Protein 3GRA (pdb70)

Structure (mmCIF, N/CA/C/O backbone):
data_3GRA
#
_entry.id   3GRA
#
_cell.length_a   49.852
_cell.length_b   71.876
_cell.length_c   104.518
_cell.angle_alpha   90.00
_cell.angle_beta   90.00
_cell.angle_gamma   90.00
#
_symmetry.space_group_name_H-M   'P 21 21 2'
#
loop_
_entity.id
_entity.type
_entity.pdbx_description
1 polymer 'Transcriptional regulator, AraC family'
2 non-polymer 1,2-ETHANEDIOL
3 non-polymer 'MAGNESIUM ION'
4 non-polymer 'SULFATE ION'
5 water water
#
loop_
_atom_site.group_PDB
_atom_site.id
_atom_site.type_symbol
_atom_site.label_atom_id
_atom_site.label_alt_id
_atom_site.label_comp_id
_atom_site.label_asym_id
_atom_site.label_entity_id
_atom_site.label_seq_id
_atom_site.pdbx_PDB_ins_code
_atom_site.Cartn_x
_atom_site.Cartn_y
_atom_site.Cartn_z
_atom_site.occupancy
_atom_site.B_iso_or_equiv
_atom_site.auth_seq_id
_atom_site.auth_comp_id
_atom_site.auth_asym_id
_atom_site.auth_atom_id
_atom_site.pdbx_PDB_model_num
ATOM 1 N N . PRO A 1 5 ? 32.265 24.365 9.814 1.00 42.40 29 PRO A N 1
ATOM 2 C CA . PRO A 1 5 ? 31.036 24.113 10.603 1.00 41.43 29 PRO A CA 1
ATOM 3 C C . PRO A 1 5 ? 30.047 23.232 9.844 1.00 38.31 29 PRO A C 1
ATOM 4 O O . PRO A 1 5 ? 29.511 23.634 8.819 1.00 39.38 29 PRO A O 1
ATOM 8 N N . TYR A 1 6 ? 29.819 22.021 10.335 1.00 36.51 30 TYR A N 1
ATOM 9 C CA . TYR A 1 6 ? 28.879 21.117 9.672 1.00 35.70 30 TYR A CA 1
ATOM 10 C C . TYR A 1 6 ? 27.463 21.626 10.001 1.00 33.89 30 TYR A C 1
ATOM 11 O O . TYR A 1 6 ? 27.099 21.749 11.170 1.00 34.55 30 TYR A O 1
ATOM 20 N N . ARG A 1 7 ? 26.688 21.948 8.972 1.00 34.30 31 ARG A N 1
ATOM 21 C CA . ARG A 1 7 ? 25.328 22.466 9.155 1.00 35.45 31 ARG A CA 1
ATOM 22 C C . ARG A 1 7 ? 24.243 21.409 9.040 1.00 31.88 31 ARG A C 1
ATOM 23 O O . ARG A 1 7 ? 24.085 20.789 7.995 1.00 29.33 31 ARG A O 1
ATOM 31 N N . VAL A 1 8 ? 23.486 21.215 10.113 1.00 31.33 32 VAL A N 1
ATOM 32 C CA . VAL A 1 8 ? 22.402 20.241 10.095 1.00 31.10 32 VAL A CA 1
ATOM 33 C C . VAL A 1 8 ? 21.083 20.800 10.632 1.00 30.43 32 VAL A C 1
ATOM 34 O O . VAL A 1 8 ? 21.014 21.307 11.745 1.00 30.18 32 VAL A O 1
ATOM 38 N N . ASP A 1 9 ? 20.036 20.701 9.820 1.00 29.50 33 ASP A N 1
ATOM 39 C CA . ASP A 1 9 ? 18.705 21.171 10.202 1.00 28.37 33 ASP A CA 1
ATOM 40 C C . ASP A 1 9 ? 17.750 19.992 10.413 1.00 27.03 33 ASP A C 1
ATOM 41 O O . ASP A 1 9 ? 17.850 18.963 9.747 1.00 24.14 33 ASP A O 1
ATOM 46 N N . PHE A 1 10 ? 16.807 20.173 11.331 1.00 24.83 34 PHE A N 1
ATOM 47 C CA . PHE A 1 10 ? 15.851 19.138 11.670 1.00 23.76 34 PHE A CA 1
ATOM 48 C C . PHE A 1 10 ? 14.421 19.556 11.379 1.00 24.90 34 PHE A C 1
ATOM 49 O O . PHE A 1 10 ? 13.919 20.512 11.968 1.00 27.15 34 PHE A O 1
ATOM 57 N N . ILE A 1 11 ? 13.754 18.843 10.479 1.00 23.58 35 ILE A N 1
ATOM 58 C CA . ILE A 1 11 ? 12.363 19.156 10.185 1.00 23.82 35 ILE A CA 1
ATOM 59 C C . ILE A 1 11 ? 11.510 18.444 11.230 1.00 24.01 35 ILE A C 1
ATOM 60 O O . ILE A 1 11 ? 11.455 17.212 11.266 1.00 21.32 35 ILE A O 1
ATOM 65 N N . LEU A 1 12 ? 10.860 19.218 12.094 1.00 23.99 36 LEU A N 1
ATOM 66 C CA . LEU A 1 12 ? 10.029 18.634 13.146 1.00 23.34 36 LEU A CA 1
ATOM 67 C C . LEU A 1 12 ? 8.598 18.503 12.662 1.00 24.70 36 LEU A C 1
ATOM 68 O O . LEU A 1 12 ? 7.943 19.506 12.386 1.00 28.46 36 LEU A O 1
ATOM 73 N N . LEU A 1 13 ? 8.136 17.266 12.530 1.00 24.43 37 LEU A N 1
ATOM 74 C CA . LEU A 1 13 ? 6.780 16.983 12.092 1.00 27.13 37 LEU A CA 1
ATOM 75 C C . LEU A 1 13 ? 5.884 16.904 13.326 1.00 29.96 37 LEU A C 1
ATOM 76 O O . LEU A 1 13 ? 6.369 16.712 14.450 1.00 29.66 37 LEU A O 1
ATOM 81 N N . GLU A 1 14 ? 4.579 17.052 13.125 1.00 31.64 38 GLU A N 1
ATOM 82 C CA . GLU A 1 14 ? 3.666 17.009 14.253 1.00 32.73 38 GLU A CA 1
ATOM 83 C C . GLU A 1 14 ? 3.809 15.677 14.989 1.00 30.43 38 GLU A C 1
ATOM 84 O O . GLU A 1 14 ? 3.899 14.621 14.363 1.00 28.32 38 GLU A O 1
ATOM 90 N N . HIS A 1 15 ? 3.854 15.749 16.318 1.00 28.48 39 HIS A N 1
ATOM 91 C CA . HIS A 1 15 ? 3.975 14.574 17.188 1.00 28.72 39 HIS A CA 1
ATOM 92 C C . HIS A 1 15 ? 5.332 13.877 17.074 1.00 26.52 39 HIS A C 1
ATOM 93 O O . HIS A 1 15 ? 5.443 12.671 17.289 1.00 27.33 39 HIS A O 1
ATOM 100 N N . PHE A 1 16 ? 6.360 14.651 16.744 1.00 25.62 40 PHE A N 1
ATOM 101 C CA . PHE A 1 16 ? 7.713 14.124 16.600 1.00 23.87 40 PHE A CA 1
ATOM 102 C C . PHE A 1 16 ? 8.233 13.602 17.941 1.00 23.21 40 PHE A C 1
ATOM 103 O O . PHE A 1 16 ? 7.939 14.167 19.001 1.00 21.75 40 PHE A O 1
ATOM 111 N N . SER A 1 17 ? 8.989 12.513 17.891 1.00 21.50 41 SER A N 1
ATOM 112 C CA . SER A 1 17 ? 9.576 11.950 19.100 1.00 21.18 41 SER A CA 1
ATOM 113 C C . SER A 1 17 ? 10.484 13.021 19.725 1.00 21.44 41 SER A C 1
ATOM 114 O O . SER A 1 17 ? 11.513 13.387 19.156 1.00 21.29 41 SER A O 1
ATOM 125 N N . ALA A 1 19 ? 12.263 12.856 22.509 1.00 22.45 43 ALA A N 1
ATOM 126 C CA . ALA A 1 19 ? 13.454 12.210 23.040 1.00 24.31 43 ALA A CA 1
ATOM 127 C C . ALA A 1 19 ? 14.462 11.923 21.922 1.00 26.34 43 ALA A C 1
ATOM 128 O O . ALA A 1 19 ? 15.674 11.974 22.142 1.00 28.67 43 ALA A O 1
ATOM 130 N N . SER A 1 20 ? 13.956 11.607 20.732 1.00 22.59 44 SER A N 1
ATOM 131 C CA . SER A 1 20 ? 14.839 11.340 19.612 1.00 23.27 44 SER A CA 1
ATOM 132 C C . SER A 1 20 ? 15.525 12.647 19.240 1.00 23.44 44 SER A C 1
ATOM 133 O O . SER A 1 20 ? 16.747 12.718 19.083 1.00 23.13 44 SER A O 1
ATOM 136 N N . PHE A 1 21 ? 14.722 13.692 19.121 1.00 23.24 45 PHE A N 1
ATOM 137 C CA . PHE A 1 21 ? 15.248 14.992 18.746 1.00 23.16 45 PHE A CA 1
ATOM 138 C C . PHE A 1 21 ? 16.211 15.611 19.765 1.00 24.12 45 PHE A C 1
ATOM 139 O O . PHE A 1 21 ? 17.280 16.089 19.395 1.00 25.24 45 PHE A O 1
ATOM 147 N N . THR A 1 22 ? 15.833 15.605 21.039 1.00 25.47 46 THR A N 1
ATOM 148 C CA . THR A 1 22 ? 16.672 16.199 22.072 1.00 28.85 46 THR A CA 1
ATOM 149 C C . THR A 1 22 ? 17.984 15.447 22.309 1.00 32.06 46 THR A C 1
ATOM 150 O O . THR A 1 22 ? 19.008 16.069 22.592 1.00 33.41 46 THR A O 1
ATOM 154 N N . VAL A 1 23 ? 17.974 14.124 22.200 1.00 31.50 47 VAL A N 1
ATOM 155 C CA . VAL A 1 23 ? 19.221 13.410 22.400 1.00 33.84 47 VAL A CA 1
ATOM 156 C C . VAL A 1 23 ? 20.171 13.664 21.216 1.00 33.81 47 VAL A C 1
ATOM 157 O O . VAL A 1 23 ? 21.371 13.852 21.403 1.00 33.61 47 VAL A O 1
ATOM 161 N N . ALA A 1 24 ? 19.639 13.682 19.996 1.00 32.59 48 ALA A N 1
ATOM 162 C CA . ALA A 1 24 ? 20.493 13.945 18.849 1.00 32.03 48 ALA A CA 1
ATOM 163 C C . ALA A 1 24 ? 21.137 15.328 19.004 1.00 32.69 48 ALA A C 1
ATOM 164 O O . ALA A 1 24 ? 22.334 15.482 18.777 1.00 29.64 48 ALA A O 1
ATOM 174 N N . ASP A 1 26 ? 21.640 16.996 21.755 1.00 34.62 50 ASP A N 1
ATOM 175 C CA . ASP A 1 26 ? 22.571 16.978 22.862 1.00 37.73 50 ASP A CA 1
ATOM 176 C C . ASP A 1 26 ? 23.962 16.639 22.299 1.00 38.90 50 ASP A C 1
ATOM 177 O O . ASP A 1 26 ? 24.937 17.352 22.551 1.00 40.31 50 ASP A O 1
ATOM 182 N N . VAL A 1 27 ? 24.031 15.565 21.516 1.00 35.17 51 VAL A N 1
ATOM 183 C CA . VAL A 1 27 ? 25.277 15.133 20.903 1.00 33.62 51 VAL A CA 1
ATOM 184 C C . VAL A 1 27 ? 25.966 16.249 20.120 1.00 35.04 51 VAL A C 1
ATOM 185 O O . VAL A 1 27 ? 27.166 16.457 20.259 1.00 34.03 51 VAL A O 1
ATOM 189 N N . LEU A 1 28 ? 25.204 16.961 19.292 1.00 35.56 52 LEU A N 1
ATOM 190 C CA . LEU A 1 28 ? 25.766 18.037 18.488 1.00 36.98 52 LEU A CA 1
ATOM 191 C C . LEU A 1 28 ? 26.145 19.265 19.325 1.00 38.45 52 LEU A C 1
ATOM 192 O O . LEU A 1 28 ? 27.098 19.970 19.004 1.00 39.71 52 LEU A O 1
ATOM 197 N N . VAL A 1 29 ? 25.403 19.532 20.394 1.00 39.29 53 VAL A N 1
ATOM 198 C CA . VAL A 1 29 ? 25.735 20.671 21.235 1.00 40.51 53 VAL A CA 1
ATOM 199 C C . VAL A 1 29 ? 26.966 20.302 22.074 1.00 41.14 53 VAL A C 1
ATOM 200 O O . VAL A 1 29 ? 27.950 21.045 22.111 1.00 39.76 53 VAL A O 1
ATOM 204 N N . THR A 1 30 ? 26.911 19.140 22.721 1.00 41.31 54 THR A N 1
ATOM 205 C CA . THR A 1 30 ? 28.018 18.673 23.544 1.00 42.78 54 THR A CA 1
ATOM 206 C C . THR A 1 30 ? 29.305 18.628 22.718 1.00 44.24 54 THR A C 1
ATOM 207 O O . THR A 1 30 ? 30.388 18.918 23.225 1.00 44.35 54 THR A O 1
ATOM 211 N N . ALA A 1 31 ? 29.179 18.275 21.443 1.00 43.99 55 ALA A N 1
ATOM 212 C CA . ALA A 1 31 ? 30.338 18.216 20.570 1.00 45.64 55 ALA A CA 1
ATOM 213 C C . ALA A 1 31 ? 30.962 19.600 20.532 1.00 47.52 55 ALA A C 1
ATOM 214 O O . ALA A 1 31 ? 32.179 19.741 20.630 1.00 47.26 55 ALA A O 1
ATOM 216 N N . ASN A 1 32 ? 30.116 20.616 20.388 1.00 49.94 56 ASN A N 1
ATOM 217 C CA . ASN A 1 32 ? 30.567 22.005 20.345 1.00 52.07 56 ASN A CA 1
ATOM 218 C C . ASN A 1 32 ? 31.203 22.425 21.665 1.00 53.30 56 ASN A C 1
ATOM 219 O O . ASN A 1 32 ? 32.124 23.241 21.689 1.00 54.33 56 ASN A O 1
ATOM 224 N N . LEU A 1 33 ? 30.693 21.867 22.757 1.00 54.18 57 LEU A N 1
ATOM 225 C CA . LEU A 1 33 ? 31.188 22.177 24.091 1.00 55.03 57 LEU A CA 1
ATOM 226 C C . LEU A 1 33 ? 32.683 21.863 24.208 1.00 56.17 57 LEU A C 1
ATOM 227 O O . LEU A 1 33 ? 33.421 22.566 24.898 1.00 54.86 57 LEU A O 1
ATOM 232 N N . LEU A 1 34 ? 33.114 20.805 23.523 1.00 57.38 58 LEU A N 1
ATOM 233 C CA . LEU A 1 34 ? 34.506 20.361 23.544 1.00 57.66 58 LEU A CA 1
ATOM 234 C C . LEU A 1 34 ? 35.296 20.865 22.338 1.00 58.12 58 LEU A C 1
ATOM 235 O O . LEU A 1 34 ? 36.517 21.010 22.405 1.00 58.68 58 LEU A O 1
ATOM 240 N N . ARG A 1 35 ? 34.596 21.112 21.235 1.00 58.06 59 ARG A N 1
ATOM 241 C CA . ARG A 1 35 ? 35.217 21.616 20.013 1.00 58.40 59 ARG A CA 1
ATOM 242 C C . ARG A 1 35 ? 34.299 22.674 19.415 1.00 59.77 59 ARG A C 1
ATOM 243 O O . ARG A 1 35 ? 33.260 22.350 18.843 1.00 60.61 59 ARG A O 1
ATOM 251 N N . ALA A 1 36 ? 34.693 23.936 19.552 1.00 59.88 60 ALA A N 1
ATOM 252 C CA . ALA A 1 36 ? 33.911 25.067 19.062 1.00 59.46 60 ALA A CA 1
ATOM 253 C C . ALA A 1 36 ? 33.473 24.990 17.603 1.00 58.74 60 ALA A C 1
ATOM 254 O O . ALA A 1 36 ? 34.194 24.481 16.747 1.00 57.26 60 ALA A O 1
ATOM 256 N N . ASP A 1 37 ? 32.280 25.530 17.352 1.00 58.13 61 ASP A N 1
ATOM 257 C CA . ASP A 1 37 ? 31.645 25.575 16.038 1.00 57.71 61 ASP A CA 1
ATOM 258 C C . ASP A 1 37 ? 31.845 24.347 15.153 1.00 54.73 61 ASP A C 1
ATOM 259 O O . ASP A 1 37 ? 32.175 24.459 13.971 1.00 54.08 61 ASP A O 1
ATOM 264 N N . SER A 1 38 ? 31.639 23.170 15.729 1.00 51.13 62 SER A N 1
ATOM 265 C CA . SER A 1 38 ? 31.762 21.945 14.954 1.00 48.41 62 SER A CA 1
ATOM 266 C C . SER A 1 38 ? 30.456 21.776 14.179 1.00 44.06 62 SER A C 1
ATOM 267 O O . SER A 1 38 ? 30.450 21.298 13.051 1.00 42.24 62 SER A O 1
ATOM 270 N N . PHE A 1 39 ? 29.356 22.208 14.792 1.00 40.77 63 PHE A N 1
ATOM 271 C CA . PHE A 1 39 ? 28.026 22.094 14.184 1.00 38.34 63 PHE A CA 1
ATOM 272 C C . PHE A 1 39 ? 27.143 23.337 14.349 1.00 36.77 63 PHE A C 1
ATOM 273 O O . PHE A 1 39 ? 27.193 24.018 15.371 1.00 35.01 63 PHE A O 1
ATOM 281 N N . GLN A 1 40 ? 26.316 23.587 13.338 1.00 36.73 64 GLN A N 1
ATOM 282 C CA . GLN A 1 40 ? 25.331 24.669 13.346 1.00 37.02 64 GLN A CA 1
ATOM 283 C C . GLN A 1 40 ? 24.017 23.956 13.003 1.00 35.83 64 GLN A C 1
ATOM 284 O O . GLN A 1 40 ? 23.933 23.245 11.998 1.00 35.35 64 GLN A O 1
ATOM 290 N N . PHE A 1 41 ? 22.993 24.148 13.825 1.00 35.19 65 PHE A N 1
ATOM 291 C CA . PHE A 1 41 ? 21.714 23.478 13.603 1.00 34.71 65 PHE A CA 1
ATOM 292 C C . PHE A 1 41 ? 20.497 24.370 13.874 1.00 33.70 65 PHE A C 1
ATOM 293 O O . PHE A 1 41 ? 20.590 25.355 14.607 1.00 30.39 65 PHE A O 1
ATOM 301 N N . THR A 1 42 ? 19.361 24.009 13.276 1.00 32.09 66 THR A N 1
ATOM 302 C CA . THR A 1 42 ? 18.129 24.775 13.429 1.00 32.58 66 THR A CA 1
ATOM 303 C C . THR A 1 42 ? 16.862 23.921 13.348 1.00 30.38 66 THR A C 1
ATOM 304 O O . THR A 1 42 ? 16.709 23.094 12.451 1.00 25.34 66 THR A O 1
ATOM 308 N N . PRO A 1 43 ? 15.946 24.097 14.307 1.00 28.47 67 PRO A N 1
ATOM 309 C CA . PRO A 1 43 ? 14.717 23.310 14.246 1.00 27.08 67 PRO A CA 1
ATOM 310 C C . PRO A 1 43 ? 13.859 23.981 13.161 1.00 26.15 67 PRO A C 1
ATOM 311 O O . PRO A 1 43 ? 13.763 25.214 13.114 1.00 21.16 67 PRO A O 1
ATOM 315 N N . LEU A 1 44 ? 13.279 23.173 12.279 1.00 24.24 68 LEU A N 1
ATOM 316 C CA . LEU A 1 44 ? 12.463 23.686 11.189 1.00 25.66 68 LEU A CA 1
ATOM 317 C C . LEU A 1 44 ? 11.033 23.125 11.177 1.00 24.36 68 LEU A C 1
ATOM 318 O O . LEU A 1 44 ? 10.792 21.986 11.567 1.00 23.28 68 LEU A O 1
ATOM 323 N N . SER A 1 45 ? 10.092 23.947 10.723 1.00 27.93 69 SER A N 1
ATOM 324 C CA . SER A 1 45 ? 8.685 23.564 10.628 1.00 28.32 69 SER A CA 1
ATOM 325 C C . SER A 1 45 ? 8.200 23.800 9.214 1.00 30.06 69 SER A C 1
ATOM 326 O O . SER A 1 45 ? 8.533 24.811 8.600 1.00 29.73 69 SER A O 1
ATOM 329 N N . LEU A 1 46 ? 7.413 22.864 8.700 1.00 32.84 70 LEU A N 1
ATOM 330 C CA . LEU A 1 46 ? 6.872 22.986 7.358 1.00 35.80 70 LEU A CA 1
ATOM 331 C C . LEU A 1 46 ? 5.825 24.090 7.319 1.00 39.17 70 LEU A C 1
ATOM 332 O O . LEU A 1 46 ? 5.770 24.862 6.365 1.00 41.46 70 LEU A O 1
ATOM 337 N N . ASP A 1 47 ? 4.990 24.172 8.348 1.00 42.85 71 ASP A N 1
ATOM 338 C CA . ASP A 1 47 ? 3.996 25.236 8.405 1.00 47.27 71 ASP A CA 1
ATOM 339 C C . ASP A 1 47 ? 3.858 25.778 9.822 1.00 47.27 71 ASP A C 1
ATOM 340 O O . ASP A 1 47 ? 3.266 25.140 10.689 1.00 49.03 71 ASP A O 1
ATOM 345 N N . GLY A 1 48 ? 4.422 26.959 10.049 1.00 46.18 72 GLY A N 1
ATOM 346 C CA . GLY A 1 48 ? 4.346 27.574 11.361 1.00 43.89 72 GLY A CA 1
ATOM 347 C C . GLY A 1 48 ? 5.689 27.812 12.034 1.00 43.66 72 GLY A C 1
ATOM 348 O O . GLY A 1 48 ? 6.754 27.446 11.512 1.00 42.79 72 GLY A O 1
ATOM 349 N N . ASP A 1 49 ? 5.628 28.424 13.212 1.00 40.96 73 ASP A N 1
ATOM 350 C CA . ASP A 1 49 ? 6.817 28.732 13.986 1.00 40.25 73 ASP A CA 1
ATOM 351 C C . ASP A 1 49 ? 6.766 27.929 15.276 1.00 39.74 73 ASP A C 1
ATOM 352 O O . ASP A 1 49 ? 7.514 28.193 16.220 1.00 38.34 73 ASP A O 1
ATOM 357 N N . ARG A 1 50 ? 5.864 26.953 15.306 1.00 39.43 74 ARG A N 1
ATOM 358 C CA . ARG A 1 50 ? 5.687 26.093 16.472 1.00 38.99 74 ARG A CA 1
ATOM 359 C C . ARG A 1 50 ? 5.302 24.680 16.054 1.00 36.34 74 ARG A C 1
ATOM 360 O O . ARG A 1 50 ? 4.485 24.487 15.161 1.00 35.47 74 ARG A O 1
ATOM 368 N N . VAL A 1 51 ? 5.898 23.689 16.705 1.00 33.37 75 VAL A N 1
ATOM 369 C CA . VAL A 1 51 ? 5.601 22.302 16.397 1.00 29.21 75 VAL A CA 1
ATOM 370 C C . VAL A 1 51 ? 5.312 21.544 17.684 1.00 28.37 75 VAL A C 1
ATOM 371 O O . VAL A 1 51 ? 6.018 21.689 18.677 1.00 26.29 75 VAL A O 1
ATOM 375 N N . LEU A 1 52 ? 4.258 20.744 17.661 1.00 27.66 76 LEU A N 1
ATOM 376 C CA . LEU A 1 52 ? 3.873 19.963 18.818 1.00 28.16 76 LEU A CA 1
ATOM 377 C C . LEU A 1 52 ? 4.628 18.642 18.819 1.00 27.79 76 LEU A C 1
ATOM 378 O O . LEU A 1 52 ? 4.721 17.971 17.788 1.00 27.13 76 LEU A O 1
ATOM 383 N N . SER A 1 53 ? 5.158 18.272 19.978 1.00 27.35 77 SER A N 1
ATOM 384 C CA . SER A 1 53 ? 5.895 17.020 20.129 1.00 26.81 77 SER A CA 1
ATOM 385 C C . SER A 1 53 ? 4.984 15.969 20.773 1.00 27.87 77 SER A C 1
ATOM 386 O O . SER A 1 53 ? 3.865 16.278 21.202 1.00 28.19 77 SER A O 1
ATOM 389 N N . ASP A 1 54 ? 5.496 14.744 20.860 1.00 25.54 78 ASP A N 1
ATOM 390 C CA . ASP A 1 54 ? 4.762 13.623 21.409 1.00 25.51 78 ASP A CA 1
ATOM 391 C C . ASP A 1 54 ? 4.575 13.739 22.910 1.00 24.59 78 ASP A C 1
ATOM 392 O O . ASP A 1 54 ? 3.923 12.909 23.532 1.00 26.74 78 ASP A O 1
ATOM 397 N N . LEU A 1 55 ? 5.158 14.777 23.480 1.00 24.29 79 LEU A N 1
ATOM 398 C CA . LEU A 1 55 ? 5.064 15.026 24.905 1.00 26.26 79 LEU A CA 1
ATOM 399 C C . LEU A 1 55 ? 4.048 16.135 25.217 1.00 28.53 79 LEU A C 1
ATOM 400 O O . LEU A 1 55 ? 3.914 16.543 26.357 1.00 29.40 79 LEU A O 1
ATOM 405 N N . GLY A 1 56 ? 3.346 16.630 24.200 1.00 31.27 80 GLY A N 1
ATOM 406 C CA . GLY A 1 56 ? 2.378 17.689 24.424 1.00 33.36 80 GLY A CA 1
ATOM 407 C C . GLY A 1 56 ? 2.991 19.079 24.409 1.00 36.48 80 GLY A C 1
ATOM 408 O O . GLY A 1 56 ? 2.274 20.082 24.399 1.00 37.71 80 GLY A O 1
ATOM 409 N N . LEU A 1 57 ? 4.320 19.140 24.410 1.00 36.50 81 LEU A N 1
ATOM 410 C CA . LEU A 1 57 ? 5.032 20.407 24.388 1.00 36.42 81 LEU A CA 1
ATOM 411 C C . LEU A 1 57 ? 5.282 20.904 22.968 1.00 36.56 81 LEU A C 1
ATOM 412 O O . LEU A 1 57 ? 5.477 20.115 22.046 1.00 36.58 81 LEU A O 1
ATOM 417 N N . GLU A 1 58 ? 5.286 22.222 22.812 1.00 36.60 82 GLU A N 1
ATOM 418 C CA . GLU A 1 58 ? 5.548 22.840 21.531 1.00 36.70 82 GLU A CA 1
ATOM 419 C C . GLU A 1 58 ? 6.940 23.468 21.561 1.00 37.27 82 GLU A C 1
ATOM 420 O O . GLU A 1 58 ? 7.336 24.059 22.564 1.00 37.12 82 GLU A O 1
ATOM 426 N N . LEU A 1 59 ? 7.686 23.326 20.468 1.00 37.26 83 LEU A N 1
ATOM 427 C CA . LEU A 1 59 ? 9.019 23.922 20.357 1.00 35.72 83 LEU A CA 1
ATOM 428 C C . LEU A 1 59 ? 8.969 25.028 19.322 1.00 34.68 83 LEU A C 1
ATOM 429 O O . LEU A 1 59 ? 8.270 24.908 18.312 1.00 35.07 83 LEU A O 1
ATOM 434 N N . VAL A 1 60 ? 9.711 26.102 19.555 1.00 33.32 84 VAL A N 1
ATOM 435 C CA . VAL A 1 60 ? 9.741 27.169 18.578 1.00 30.55 84 VAL A CA 1
ATOM 436 C C . VAL A 1 60 ? 10.672 26.697 17.461 1.00 31.30 84 VAL A C 1
ATOM 437 O O . VAL A 1 60 ? 11.716 26.091 17.719 1.00 29.73 84 VAL A O 1
ATOM 441 N N . ALA A 1 61 ? 10.275 26.948 16.219 1.00 30.85 85 ALA A N 1
ATOM 442 C CA . ALA A 1 61 ? 11.066 26.539 15.075 1.00 30.20 85 ALA A CA 1
ATOM 443 C C . ALA A 1 61 ? 10.958 27.558 13.963 1.00 31.36 85 ALA A C 1
ATOM 444 O O . ALA A 1 61 ? 10.023 28.350 13.926 1.00 31.09 85 ALA A O 1
ATOM 446 N N . THR A 1 62 ? 11.935 27.545 13.067 1.00 32.41 86 THR A N 1
ATOM 447 C CA . THR A 1 62 ? 11.928 28.453 11.933 1.00 32.31 86 THR A CA 1
ATOM 448 C C . THR A 1 62 ? 11.071 27.817 10.842 1.00 33.45 86 THR A C 1
ATOM 449 O O . THR A 1 62 ? 11.100 26.598 10.649 1.00 32.19 86 THR A O 1
ATOM 453 N N . GLU A 1 63 ? 10.295 28.634 10.142 1.00 35.29 87 GLU A N 1
ATOM 454 C CA . GLU A 1 63 ? 9.480 28.120 9.064 1.00 38.95 87 GLU A CA 1
ATOM 455 C C . GLU A 1 63 ? 10.457 27.788 7.947 1.00 40.16 87 GLU A C 1
ATOM 456 O O . GLU A 1 63 ? 11.272 28.619 7.545 1.00 39.30 87 GLU A O 1
ATOM 462 N N . LEU A 1 64 ? 10.383 26.561 7.455 1.00 42.02 88 LEU A N 1
ATOM 463 C CA . LEU A 1 64 ? 11.287 26.117 6.409 1.00 42.84 88 LEU A CA 1
ATOM 464 C C . LEU A 1 64 ? 11.196 26.972 5.152 1.00 44.00 88 LEU A C 1
ATOM 465 O O . LEU A 1 64 ? 10.113 27.348 4.705 1.00 42.41 88 LEU A O 1
ATOM 470 N N . SER A 1 65 ? 12.359 27.295 4.607 1.00 45.06 89 SER A N 1
ATOM 471 C CA . SER A 1 65 ? 12.453 28.089 3.399 1.00 47.13 89 SER A CA 1
ATOM 472 C C . SER A 1 65 ? 13.186 27.218 2.409 1.00 48.36 89 SER A C 1
ATOM 473 O O . SER A 1 65 ? 14.320 26.800 2.665 1.00 48.08 89 SER A O 1
ATOM 476 N N . ALA A 1 66 ? 12.536 26.927 1.289 1.00 49.46 90 ALA A N 1
ATOM 477 C CA . ALA A 1 66 ? 13.138 26.083 0.267 1.00 51.48 90 ALA A CA 1
ATOM 478 C C . ALA A 1 66 ? 14.547 26.568 -0.056 1.00 52.08 90 ALA A C 1
ATOM 479 O O . ALA A 1 66 ? 15.460 25.762 -0.267 1.00 52.85 90 ALA A O 1
ATOM 481 N N . ALA A 1 67 ? 14.716 27.887 -0.076 1.00 51.67 91 ALA A N 1
ATOM 482 C CA . ALA A 1 67 ? 16.006 28.498 -0.381 1.00 52.75 91 ALA A CA 1
ATOM 483 C C . ALA A 1 67 ? 17.052 28.287 0.716 1.00 52.10 91 ALA A C 1
ATOM 484 O O . ALA A 1 67 ? 18.154 27.818 0.444 1.00 52.79 91 ALA A O 1
ATOM 486 N N . ALA A 1 68 ? 16.695 28.627 1.951 1.00 52.16 92 ALA A N 1
ATOM 487 C CA . ALA A 1 68 ? 17.594 28.494 3.097 1.00 51.22 92 ALA A CA 1
ATOM 488 C C . ALA A 1 68 ? 18.025 27.057 3.453 1.00 52.20 92 ALA A C 1
ATOM 489 O O . ALA A 1 68 ? 18.496 26.798 4.567 1.00 53.90 92 ALA A O 1
ATOM 491 N N . LEU A 1 69 ? 17.856 26.122 2.525 1.00 50.30 93 LEU A N 1
ATOM 492 C CA . LEU A 1 69 ? 18.271 24.747 2.767 1.00 49.52 93 LEU A CA 1
ATOM 493 C C . LEU A 1 69 ? 19.580 24.568 2.005 1.00 49.96 93 LEU A C 1
ATOM 494 O O . LEU A 1 69 ? 20.348 23.639 2.246 1.00 49.74 93 LEU A O 1
ATOM 499 N N . LYS A 1 70 ? 19.819 25.507 1.099 1.00 51.13 94 LYS A N 1
ATOM 500 C CA . LYS A 1 70 ? 20.990 25.536 0.234 1.00 51.28 94 LYS A CA 1
ATOM 501 C C . LYS A 1 70 ? 22.323 25.456 0.969 1.00 50.56 94 LYS A C 1
ATOM 502 O O . LYS A 1 70 ? 23.273 24.860 0.467 1.00 50.42 94 LYS A O 1
ATOM 508 N N . GLU A 1 71 ? 22.398 26.048 2.154 1.00 50.22 95 GLU A N 1
ATOM 509 C CA . GLU A 1 71 ? 23.636 26.034 2.920 1.00 49.64 95 GLU A CA 1
ATOM 510 C C . GLU A 1 71 ? 23.749 24.839 3.868 1.00 48.12 95 GLU A C 1
ATOM 511 O O . GLU A 1 71 ? 24.594 24.827 4.761 1.00 48.94 95 GLU A O 1
ATOM 517 N N . LEU A 1 72 ? 22.910 23.830 3.657 1.00 45.70 96 LEU A N 1
ATOM 518 C CA . LEU A 1 72 ? 22.893 22.648 4.511 1.00 43.47 96 LEU A CA 1
ATOM 519 C C . LEU A 1 72 ? 23.758 21.469 4.092 1.00 41.34 96 LEU A C 1
ATOM 520 O O . LEU A 1 72 ? 23.908 21.174 2.911 1.00 39.47 96 LEU A O 1
ATOM 525 N N . ASP A 1 73 ? 24.316 20.790 5.086 1.00 39.20 97 ASP A N 1
ATOM 526 C CA . ASP A 1 73 ? 25.100 19.586 4.848 1.00 36.80 97 ASP A CA 1
ATOM 527 C C . ASP A 1 73 ? 24.183 18.400 5.122 1.00 35.77 97 ASP A C 1
ATOM 528 O O . ASP A 1 73 ? 24.343 17.332 4.531 1.00 36.25 97 ASP A O 1
ATOM 533 N N . LEU A 1 74 ? 23.204 18.595 6.006 1.00 33.35 98 LEU A N 1
ATOM 534 C CA . LEU A 1 74 ? 22.290 17.512 6.363 1.00 30.27 98 LEU A CA 1
ATOM 535 C C . LEU A 1 74 ? 20.915 17.968 6.837 1.00 29.52 98 LEU A C 1
ATOM 536 O O . LEU A 1 74 ? 20.788 18.764 7.766 1.00 30.52 98 LEU A O 1
ATOM 541 N N . LEU A 1 75 ? 19.890 17.443 6.184 1.00 28.22 99 LEU A N 1
ATOM 542 C CA . LEU A 1 75 ? 18.508 17.747 6.512 1.00 25.63 99 LEU A CA 1
ATOM 543 C C . LEU A 1 75 ? 17.925 16.460 7.075 1.00 22.91 99 LEU A C 1
ATOM 544 O O . LEU A 1 75 ? 17.889 15.443 6.389 1.00 19.70 99 LEU A O 1
ATOM 549 N N . VAL A 1 76 ? 17.474 16.522 8.325 1.00 21.95 100 VAL A N 1
ATOM 550 C CA . VAL A 1 76 ? 16.901 15.378 9.011 1.00 20.63 100 VAL A CA 1
ATOM 551 C C . VAL A 1 76 ? 15.388 15.498 9.243 1.00 21.93 100 VAL A C 1
ATOM 552 O O . VAL A 1 76 ? 14.899 16.512 9.755 1.00 21.39 100 VAL A O 1
ATOM 556 N N . VAL A 1 77 ? 14.651 14.456 8.864 1.00 22.41 101 VAL A N 1
ATOM 557 C CA . VAL A 1 77 ? 13.214 14.445 9.058 1.00 21.07 101 VAL A CA 1
ATOM 558 C C . VAL A 1 77 ? 12.930 13.735 10.377 1.00 23.45 101 VAL A C 1
ATOM 559 O O . VAL A 1 77 ? 13.259 12.543 10.560 1.00 22.33 101 VAL A O 1
ATOM 563 N N . CYS A 1 78 ? 12.337 14.480 11.302 1.00 22.16 102 CYS A N 1
ATOM 564 C CA . CYS A 1 78 ? 12.015 13.941 12.608 1.00 23.69 102 CYS A CA 1
ATOM 565 C C . CYS A 1 78 ? 10.532 13.618 12.727 1.00 23.73 102 CYS A C 1
ATOM 566 O O . CYS A 1 78 ? 9.665 14.496 12.616 1.00 23.20 102 CYS A O 1
ATOM 569 N N . GLY A 1 79 ? 10.263 12.339 12.946 1.00 24.28 103 GLY A N 1
ATOM 570 C CA . GLY A 1 79 ? 8.905 11.871 13.091 1.00 24.98 103 GLY A CA 1
ATOM 571 C C . GLY A 1 79 ? 8.671 11.306 14.469 1.00 25.37 103 GLY A C 1
ATOM 572 O O . GLY A 1 79 ? 9.457 11.526 15.394 1.00 25.43 103 GLY A O 1
ATOM 573 N N . GLY A 1 80 ? 7.577 10.570 14.607 1.00 26.05 104 GLY A N 1
ATOM 574 C CA . GLY A 1 80 ? 7.227 9.985 15.885 1.00 24.14 104 GLY A CA 1
ATOM 575 C C . GLY A 1 80 ? 6.125 8.977 15.673 1.00 26.20 104 GLY A C 1
ATOM 576 O O . GLY A 1 80 ? 5.607 8.849 14.566 1.00 25.43 104 GLY A O 1
ATOM 577 N N . LEU A 1 81 ? 5.766 8.274 16.738 1.00 28.49 105 LEU A N 1
ATOM 578 C CA . LEU A 1 81 ? 4.729 7.251 16.704 1.00 32.47 105 LEU A CA 1
ATOM 579 C C . LEU A 1 81 ? 3.410 7.744 16.127 1.00 34.52 105 LEU A C 1
ATOM 580 O O . LEU A 1 81 ? 2.835 7.110 15.235 1.00 35.05 105 LEU A O 1
ATOM 585 N N . ARG A 1 82 ? 2.937 8.875 16.638 1.00 34.16 106 ARG A N 1
ATOM 586 C CA . ARG A 1 82 ? 1.672 9.433 16.196 1.00 37.18 106 ARG A CA 1
ATOM 587 C C . ARG A 1 82 ? 1.799 10.396 15.014 1.00 37.71 106 ARG A C 1
ATOM 588 O O . ARG A 1 82 ? 0.805 10.966 14.565 1.00 39.64 106 ARG A O 1
ATOM 596 N N . THR A 1 83 ? 3.016 10.567 14.498 1.00 35.67 107 THR A N 1
ATOM 597 C CA . THR A 1 83 ? 3.229 11.468 13.367 1.00 33.09 107 THR A CA 1
ATOM 598 C C . THR A 1 83 ? 2.435 11.049 12.136 1.00 33.46 107 THR A C 1
ATOM 599 O O . THR A 1 83 ? 2.578 9.935 11.629 1.00 31.95 107 THR A O 1
ATOM 603 N N . PRO A 1 84 ? 1.576 11.948 11.636 1.00 34.31 108 PRO A N 1
ATOM 604 C CA . PRO A 1 84 ? 0.787 11.607 10.449 1.00 33.30 108 PRO A CA 1
ATOM 605 C C . PRO A 1 84 ? 1.688 11.398 9.221 1.00 34.49 108 PRO A C 1
ATOM 606 O O . PRO A 1 84 ? 2.641 12.148 8.997 1.00 34.26 108 PRO A O 1
ATOM 610 N N . LEU A 1 85 ? 1.386 10.362 8.441 1.00 34.33 109 LEU A N 1
ATOM 611 C CA . LEU A 1 85 ? 2.168 10.031 7.264 1.00 34.80 109 LEU A CA 1
ATOM 612 C C . LEU A 1 85 ? 1.655 10.774 6.037 1.00 36.10 109 LEU A C 1
ATOM 613 O O . LEU A 1 85 ? 1.107 10.172 5.112 1.00 35.85 109 LEU A O 1
ATOM 618 N N . LYS A 1 86 ? 1.839 12.090 6.027 1.00 36.09 110 LYS A N 1
ATOM 619 C CA . LYS A 1 86 ? 1.379 12.911 4.911 1.00 36.61 110 LYS A CA 1
ATOM 620 C C . LYS A 1 86 ? 2.530 13.785 4.434 1.00 35.51 110 LYS A C 1
ATOM 621 O O . LYS A 1 86 ? 3.561 13.269 4.001 1.00 34.20 110 LYS A O 1
ATOM 627 N N . TYR A 1 87 ? 2.345 15.103 4.492 1.00 34.17 111 TYR A N 1
ATOM 628 C CA . TYR A 1 87 ? 3.380 16.030 4.077 1.00 33.45 111 TYR A CA 1
ATOM 629 C C . TYR A 1 87 ? 3.913 15.690 2.689 1.00 32.26 111 TYR A C 1
ATOM 630 O O . TYR A 1 87 ? 5.124 15.545 2.503 1.00 33.02 111 TYR A O 1
ATOM 639 N N . PRO A 1 88 ? 3.015 15.571 1.695 1.00 32.35 112 PRO A N 1
ATOM 640 C CA . PRO A 1 88 ? 3.403 15.247 0.317 1.00 30.70 112 PRO A CA 1
ATOM 641 C C . PRO A 1 88 ? 4.506 16.131 -0.253 1.00 30.72 112 PRO A C 1
ATOM 642 O O . PRO A 1 88 ? 5.250 15.706 -1.136 1.00 31.80 112 PRO A O 1
ATOM 646 N N . GLU A 1 89 ? 4.603 17.360 0.241 1.00 29.10 113 GLU A N 1
ATOM 647 C CA . GLU A 1 89 ? 5.620 18.285 -0.238 1.00 30.34 113 GLU A CA 1
ATOM 648 C C . GLU A 1 89 ? 7.034 17.772 -0.019 1.00 28.62 113 GLU A C 1
ATOM 649 O O . GLU A 1 89 ? 7.966 18.118 -0.766 1.00 26.99 113 GLU A O 1
ATOM 655 N N . LEU A 1 90 ? 7.199 16.946 1.009 1.00 28.69 114 LEU A N 1
ATOM 656 C CA . LEU A 1 90 ? 8.533 16.426 1.353 1.00 29.72 114 LEU A CA 1
ATOM 657 C C . LEU A 1 90 ? 9.165 15.626 0.232 1.00 29.57 114 LEU A C 1
ATOM 658 O O . LEU A 1 90 ? 10.369 15.539 0.142 1.00 29.50 114 LEU A O 1
ATOM 663 N N . ASP A 1 91 ? 8.339 15.073 -0.651 1.00 31.56 115 ASP A N 1
ATOM 664 C CA . ASP A 1 91 ? 8.872 14.273 -1.759 1.00 35.10 115 ASP A CA 1
ATOM 665 C C . ASP A 1 91 ? 9.820 15.003 -2.707 1.00 36.52 115 ASP A C 1
ATOM 666 O O . ASP A 1 91 ? 10.933 14.537 -2.878 1.00 37.46 115 ASP A O 1
ATOM 671 N N . ARG A 1 92 ? 9.399 16.110 -3.322 1.00 39.06 116 ARG A N 1
ATOM 672 C CA . ARG A 1 92 ? 10.287 16.818 -4.230 1.00 40.36 116 ARG A CA 1
ATOM 673 C C . ARG A 1 92 ? 11.308 17.621 -3.436 1.00 39.36 116 ARG A C 1
ATOM 674 O O . ARG A 1 92 ? 12.438 17.832 -3.895 1.00 38.17 116 ARG A O 1
ATOM 682 N N . LEU A 1 93 ? 10.943 18.039 -2.227 1.00 37.53 117 LEU A N 1
ATOM 683 C CA . LEU A 1 93 ? 11.868 18.794 -1.388 1.00 36.79 117 LEU A CA 1
ATOM 684 C C . LEU A 1 93 ? 13.108 17.954 -1.063 1.00 36.76 117 LEU A C 1
ATOM 685 O O . LEU A 1 93 ? 14.249 18.429 -1.142 1.00 35.84 117 LEU A O 1
ATOM 690 N N . LEU A 1 94 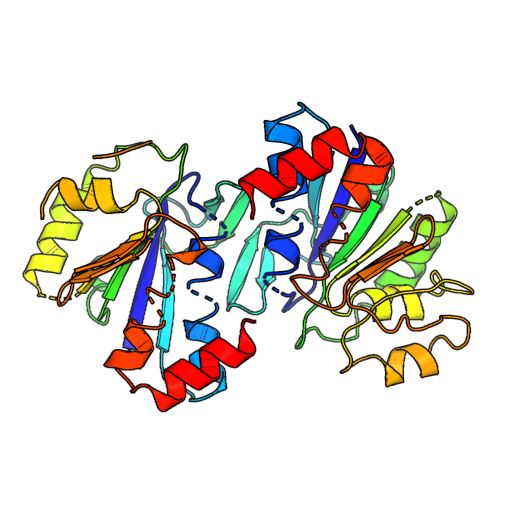? 12.882 16.699 -0.693 1.00 35.63 118 LEU A N 1
ATOM 691 C CA . LEU A 1 94 ? 13.980 15.817 -0.342 1.00 36.10 118 LEU A CA 1
ATOM 692 C C . LEU A 1 94 ? 14.719 15.352 -1.592 1.00 37.19 118 LEU A C 1
ATOM 693 O O . LEU A 1 94 ? 15.936 15.162 -1.571 1.00 34.50 118 LEU A O 1
ATOM 698 N N . ASN A 1 95 ? 13.979 15.190 -2.683 1.00 39.24 119 ASN A N 1
ATOM 699 C CA . ASN A 1 95 ? 14.558 14.770 -3.949 1.00 41.23 119 ASN A CA 1
ATOM 700 C C . ASN A 1 95 ? 15.564 15.852 -4.399 1.00 41.91 119 ASN A C 1
ATOM 701 O O . ASN A 1 95 ? 16.698 15.543 -4.785 1.00 40.69 119 ASN A O 1
ATOM 706 N N . ASP A 1 96 ? 15.141 17.116 -4.333 1.00 41.34 120 ASP A N 1
ATOM 707 C CA . ASP A 1 96 ? 15.998 18.235 -4.713 1.00 41.33 120 ASP A CA 1
ATOM 708 C C . ASP A 1 96 ? 17.174 18.368 -3.759 1.00 40.89 120 ASP A C 1
ATOM 709 O O . ASP A 1 96 ? 18.274 18.740 -4.167 1.00 42.70 120 ASP A O 1
ATOM 714 N N . CYS A 1 97 ? 16.948 18.078 -2.484 1.00 37.74 121 CYS A N 1
ATOM 715 C CA . CYS A 1 97 ? 18.036 18.156 -1.525 1.00 35.10 121 CYS A CA 1
ATOM 716 C C . CYS A 1 97 ? 19.032 17.047 -1.870 1.00 33.78 121 CYS A C 1
ATOM 717 O O . CYS A 1 97 ? 20.241 17.211 -1.714 1.00 33.21 121 CYS A O 1
ATOM 720 N N . ALA A 1 98 ? 18.510 15.922 -2.356 1.00 33.46 122 ALA A N 1
ATOM 721 C CA . ALA A 1 98 ? 19.346 14.790 -2.747 1.00 35.01 122 ALA A CA 1
ATOM 722 C C . ALA A 1 98 ? 20.094 15.143 -4.035 1.00 35.74 122 ALA A C 1
ATOM 723 O O . ALA A 1 98 ? 21.237 14.741 -4.224 1.00 35.88 122 ALA A O 1
ATOM 725 N N . ALA A 1 99 ? 19.446 15.896 -4.920 1.00 37.13 123 ALA A N 1
ATOM 726 C CA . ALA A 1 99 ? 20.084 16.280 -6.172 1.00 40.14 123 ALA A CA 1
ATOM 727 C C . ALA A 1 99 ? 21.199 17.271 -5.899 1.00 41.68 123 ALA A C 1
ATOM 728 O O . ALA A 1 99 ? 22.259 17.170 -6.493 1.00 41.36 123 ALA A O 1
ATOM 730 N N . HIS A 1 100 ? 20.940 18.197 -4.976 1.00 42.01 124 HIS A N 1
ATOM 731 C CA . HIS A 1 100 ? 21.879 19.244 -4.578 1.00 42.91 124 HIS A CA 1
ATOM 732 C C . HIS A 1 100 ? 23.178 18.698 -3.998 1.00 42.59 124 HIS A C 1
ATOM 733 O O . HIS A 1 100 ? 24.191 19.392 -3.993 1.00 43.80 124 HIS A O 1
ATOM 740 N N . GLY A 1 101 ? 23.145 17.467 -3.494 1.00 42.74 125 GLY A N 1
ATOM 741 C CA . GLY A 1 101 ? 24.339 16.866 -2.920 1.00 40.15 125 GLY A CA 1
ATOM 742 C C . GLY A 1 101 ? 24.282 16.726 -1.411 1.00 38.97 125 GLY A C 1
ATOM 743 O O . GLY A 1 101 ? 25.254 16.311 -0.784 1.00 39.71 125 GLY A O 1
ATOM 752 N N . ALA A 1 103 ? 23.236 15.405 2.425 1.00 33.40 127 ALA A N 1
ATOM 753 C CA . ALA A 1 103 ? 23.081 14.121 3.085 1.00 33.18 127 ALA A CA 1
ATOM 754 C C . ALA A 1 103 ? 21.663 14.288 3.635 1.00 31.48 127 ALA A C 1
ATOM 755 O O . ALA A 1 103 ? 21.227 15.422 3.877 1.00 29.60 127 ALA A O 1
ATOM 757 N N . LEU A 1 104 ? 20.940 13.190 3.812 1.00 29.67 128 LEU A N 1
ATOM 758 C CA . LEU A 1 104 ? 19.569 13.261 4.331 1.00 29.63 128 LEU A CA 1
ATOM 759 C C . LEU A 1 104 ? 19.362 12.269 5.463 1.00 29.50 128 LEU A C 1
ATOM 760 O O . LEU A 1 104 ? 20.012 11.216 5.497 1.00 29.46 128 LEU A O 1
ATOM 765 N N . GLY A 1 105 ? 18.456 12.598 6.385 1.00 28.41 129 GLY A N 1
ATOM 766 C CA . GLY A 1 105 ? 18.222 11.726 7.524 1.00 28.23 129 GLY A CA 1
ATOM 767 C C . GLY A 1 105 ? 16.805 11.628 8.059 1.00 28.77 129 GLY A C 1
ATOM 768 O O . GLY A 1 105 ? 15.906 12.359 7.620 1.00 28.21 129 GLY A O 1
ATOM 769 N N . GLY A 1 106 ? 16.618 10.720 9.020 1.00 27.23 130 GLY A N 1
ATOM 770 C CA . GLY A 1 106 ? 15.312 10.505 9.630 1.00 25.65 130 GLY A CA 1
ATOM 771 C C . GLY A 1 106 ? 15.374 9.834 10.993 1.00 25.03 130 GLY A C 1
ATOM 772 O O . GLY A 1 106 ? 16.112 8.859 11.179 1.00 24.15 130 GLY A O 1
ATOM 773 N N . LEU A 1 107 ? 14.595 10.349 11.944 1.00 22.98 131 LEU A N 1
ATOM 774 C CA . LEU A 1 107 ? 14.546 9.797 13.304 1.00 22.89 131 LEU A CA 1
ATOM 775 C C . LEU A 1 107 ? 13.166 9.195 13.543 1.00 23.24 131 LEU A C 1
ATOM 776 O O . LEU A 1 107 ? 12.161 9.734 13.067 1.00 25.61 131 LEU A O 1
ATOM 781 N N . TRP A 1 108 ? 13.130 8.087 14.282 1.00 23.87 132 TRP A N 1
ATOM 782 C CA . TRP A 1 108 ? 11.906 7.347 14.586 1.00 23.31 132 TRP A CA 1
ATOM 783 C C . TRP A 1 108 ? 11.370 6.715 13.294 1.00 22.45 132 TRP A C 1
ATOM 784 O O . TRP A 1 108 ? 11.697 5.570 13.005 1.00 22.86 132 TRP A O 1
ATOM 795 N N . ASN A 1 109 ? 10.566 7.443 12.522 1.00 20.30 133 ASN A N 1
ATOM 796 C CA . ASN A 1 109 ? 10.075 6.919 11.239 1.00 21.19 133 ASN A CA 1
ATOM 797 C C . ASN A 1 109 ? 10.325 7.873 10.083 1.00 20.33 133 ASN A C 1
ATOM 798 O O . ASN A 1 109 ? 9.765 7.712 9.003 1.00 20.88 133 ASN A O 1
ATOM 803 N N . GLY A 1 110 ? 11.192 8.859 10.296 1.00 19.97 134 GLY A N 1
ATOM 804 C CA . GLY A 1 110 ? 11.487 9.800 9.225 1.00 16.93 134 GLY A CA 1
ATOM 805 C C . GLY A 1 110 ? 11.962 9.101 7.958 1.00 18.88 134 GLY A C 1
ATOM 806 O O . GLY A 1 110 ? 11.815 9.619 6.856 1.00 21.09 134 GLY A O 1
ATOM 807 N N . ALA A 1 111 ? 12.540 7.916 8.106 1.00 18.45 135 ALA A N 1
ATOM 808 C CA . ALA A 1 111 ? 13.017 7.185 6.956 1.00 19.14 135 ALA A CA 1
ATOM 809 C C . ALA A 1 111 ? 11.845 6.829 6.061 1.00 20.08 135 ALA A C 1
ATOM 810 O O . ALA A 1 111 ? 12.005 6.650 4.852 1.00 22.61 135 ALA A O 1
ATOM 812 N N . TRP A 1 112 ? 10.656 6.720 6.635 1.00 22.22 136 TRP A N 1
ATOM 813 C CA . TRP A 1 112 ? 9.488 6.420 5.796 1.00 25.63 136 TRP A CA 1
ATOM 814 C C . TRP A 1 112 ? 9.374 7.520 4.717 1.00 25.47 136 TRP A C 1
ATOM 815 O O . TRP A 1 112 ? 9.152 7.232 3.541 1.00 28.44 136 TRP A O 1
ATOM 826 N N . PHE A 1 113 ? 9.569 8.771 5.128 1.00 23.73 137 PHE A N 1
ATOM 827 C CA . PHE A 1 113 ? 9.476 9.931 4.237 1.00 24.49 137 PHE A CA 1
ATOM 828 C C . PHE A 1 113 ? 10.595 9.966 3.212 1.00 24.64 137 PHE A C 1
ATOM 829 O O . PHE A 1 113 ? 10.382 10.303 2.053 1.00 25.10 137 PHE A O 1
ATOM 837 N N . LEU A 1 114 ? 11.803 9.628 3.640 1.00 26.66 138 LEU A N 1
ATOM 838 C CA . LEU A 1 114 ? 12.933 9.576 2.720 1.00 26.99 138 LEU A CA 1
ATOM 839 C C . LEU A 1 114 ? 12.642 8.441 1.738 1.00 27.55 138 LEU A C 1
ATOM 840 O O . LEU A 1 114 ? 13.024 8.497 0.574 1.00 28.95 138 LEU A O 1
ATOM 845 N N . GLY A 1 115 ? 11.957 7.412 2.223 1.00 28.45 139 GLY A N 1
ATOM 846 C CA . GLY A 1 115 ? 11.616 6.282 1.376 1.00 31.77 139 GLY A CA 1
ATOM 847 C C . GLY A 1 115 ? 10.648 6.666 0.267 1.00 32.65 139 GLY A C 1
ATOM 848 O O . GLY A 1 115 ? 10.894 6.389 -0.908 1.00 32.18 139 GLY A O 1
ATOM 849 N N . ARG A 1 116 ? 9.551 7.316 0.649 1.00 32.84 140 ARG A N 1
ATOM 850 C CA . ARG A 1 116 ? 8.535 7.749 -0.302 1.00 33.45 140 ARG A CA 1
ATOM 851 C C . ARG A 1 116 ? 9.109 8.743 -1.308 1.00 33.38 140 ARG A C 1
ATOM 852 O O . ARG A 1 116 ? 8.693 8.780 -2.469 1.00 33.63 140 ARG A O 1
ATOM 860 N N . ALA A 1 117 ? 10.061 9.553 -0.855 1.00 32.40 141 ALA A N 1
ATOM 861 C CA . ALA A 1 117 ? 10.688 10.546 -1.720 1.00 32.05 141 ALA A CA 1
ATOM 862 C C . ALA A 1 117 ? 11.598 9.897 -2.771 1.00 31.84 141 ALA A C 1
ATOM 863 O O . ALA A 1 117 ? 11.968 10.532 -3.756 1.00 31.05 141 ALA A O 1
ATOM 865 N N . GLY A 1 118 ? 1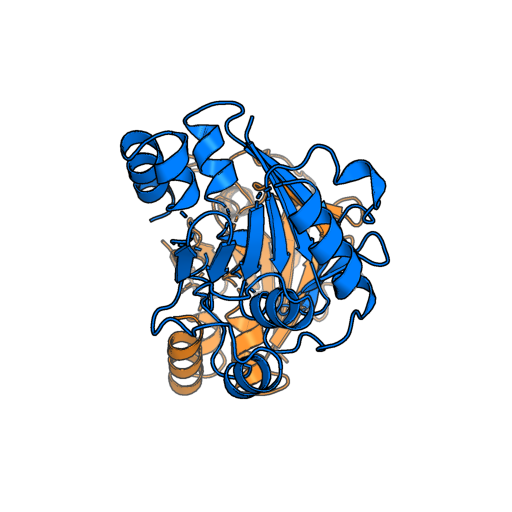1.953 8.635 -2.550 1.00 32.86 142 GLY A N 1
ATOM 866 C CA . GLY A 1 118 ? 12.821 7.933 -3.478 1.00 33.88 142 GLY A CA 1
ATOM 867 C C . GLY A 1 118 ? 14.290 8.284 -3.307 1.00 34.54 142 GLY A C 1
ATOM 868 O O . GLY A 1 118 ? 15.064 8.206 -4.262 1.00 37.93 142 GLY A O 1
ATOM 869 N N . VAL A 1 119 ? 14.691 8.664 -2.100 1.00 32.53 143 VAL A N 1
ATOM 870 C CA . VAL A 1 119 ? 16.081 9.024 -1.855 1.00 31.99 143 VAL A CA 1
ATOM 871 C C . VAL A 1 119 ? 16.835 7.926 -1.097 1.00 32.51 143 VAL A C 1
ATOM 872 O O . VAL A 1 119 ? 17.995 8.097 -0.733 1.00 32.99 143 VAL A O 1
ATOM 876 N N . LEU A 1 120 ? 16.169 6.806 -0.845 1.00 33.20 144 LEU A N 1
ATOM 877 C CA . LEU A 1 120 ? 16.796 5.684 -0.152 1.00 35.06 144 LEU A CA 1
ATOM 878 C C . LEU A 1 120 ? 16.901 4.492 -1.101 1.00 37.36 144 LEU A C 1
ATOM 879 O O . LEU A 1 120 ? 17.044 3.345 -0.672 1.00 38.14 144 LEU A O 1
ATOM 884 N N . ASP A 1 121 ? 16.824 4.774 -2.395 1.00 38.99 145 ASP A N 1
ATOM 885 C CA . ASP A 1 121 ? 16.919 3.733 -3.400 1.00 39.76 145 ASP A CA 1
ATOM 886 C C . ASP A 1 121 ? 18.306 3.145 -3.401 1.00 39.46 145 ASP A C 1
ATOM 887 O O . ASP A 1 121 ? 19.276 3.820 -3.741 1.00 38.69 145 ASP A O 1
ATOM 892 N N . ASP A 1 122 ? 18.383 1.878 -3.009 1.00 39.61 146 ASP A N 1
ATOM 893 C CA . ASP A 1 122 ? 19.633 1.141 -2.945 1.00 39.32 146 ASP A CA 1
ATOM 894 C C . ASP A 1 122 ? 20.462 1.630 -1.770 1.00 38.09 146 ASP A C 1
ATOM 895 O O . ASP A 1 122 ? 21.688 1.790 -1.855 1.00 39.54 146 ASP A O 1
ATOM 900 N N . TYR A 1 123 ? 19.770 1.863 -0.662 1.00 35.19 147 TYR A N 1
ATOM 901 C CA . TYR A 1 123 ? 20.395 2.329 0.574 1.00 31.10 147 TYR A CA 1
ATOM 902 C C . TYR A 1 123 ? 19.821 1.530 1.732 1.00 29.21 147 TYR A C 1
ATOM 903 O O . TYR A 1 123 ? 18.726 0.958 1.636 1.00 29.18 147 TYR A O 1
ATOM 912 N N . GLY A 1 124 ? 20.560 1.491 2.831 1.00 27.32 148 GLY A N 1
ATOM 913 C CA . GLY A 1 124 ? 20.064 0.800 4.000 1.00 24.64 148 GLY A CA 1
ATOM 914 C C . GLY A 1 124 ? 19.490 1.896 4.870 1.00 24.10 148 GLY A C 1
ATOM 915 O O . GLY A 1 124 ? 19.762 3.068 4.629 1.00 21.43 148 GLY A O 1
ATOM 916 N N . CYS A 1 125 ? 18.684 1.533 5.860 1.00 24.99 149 CYS A N 1
ATOM 917 C CA . CYS A 1 125 ? 18.120 2.516 6.769 1.00 24.88 149 CYS A CA 1
ATOM 918 C C . CYS A 1 125 ? 17.517 1.814 7.971 1.00 25.14 149 CYS A C 1
ATOM 919 O O . CYS A 1 125 ? 17.319 0.597 7.968 1.00 25.22 149 CYS A O 1
ATOM 922 N N . SER A 1 126 ? 17.225 2.608 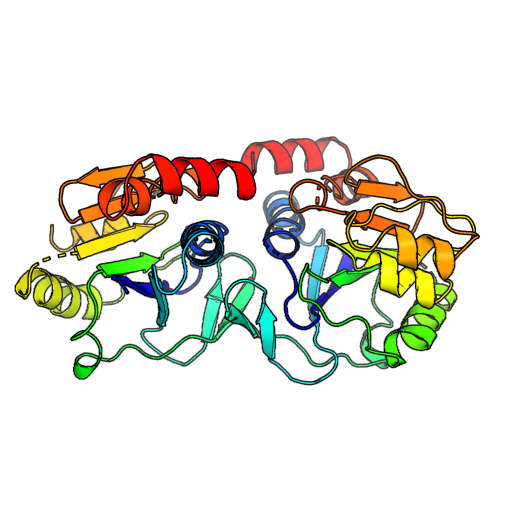8.993 1.00 22.37 150 SER A N 1
ATOM 923 C CA . SER A 1 126 ? 16.611 2.131 10.221 1.00 22.63 150 SER A CA 1
ATOM 924 C C . SER A 1 126 ? 15.284 2.858 10.355 1.00 22.55 150 SER A C 1
ATOM 925 O O . SER A 1 126 ? 15.186 4.059 10.091 1.00 23.53 150 SER A O 1
ATOM 928 N N . ILE A 1 127 ? 14.263 2.134 10.773 1.00 22.76 151 ILE A N 1
ATOM 929 C CA . ILE A 1 127 ? 12.946 2.738 10.921 1.00 23.76 151 ILE A CA 1
ATOM 930 C C . ILE A 1 127 ? 12.186 2.028 12.016 1.00 21.65 151 ILE A C 1
ATOM 931 O O . ILE A 1 127 ? 12.410 0.855 12.269 1.00 19.94 151 ILE A O 1
ATOM 936 N N . HIS A 1 128 ? 11.299 2.750 12.681 1.00 22.77 152 HIS A N 1
ATOM 937 C CA . HIS A 1 128 ? 10.494 2.137 13.710 1.00 23.66 152 HIS A CA 1
ATOM 938 C C . HIS A 1 128 ? 9.695 1.007 13.050 1.00 24.37 152 HIS A C 1
ATOM 939 O O . HIS A 1 128 ? 9.260 1.136 11.908 1.00 24.25 152 HIS A O 1
ATOM 946 N N . PRO A 1 129 ? 9.509 -0.115 13.761 1.00 26.11 153 PRO A N 1
ATOM 947 C CA . PRO A 1 129 ? 8.764 -1.290 13.278 1.00 29.51 153 PRO A CA 1
ATOM 948 C C . PRO A 1 129 ? 7.345 -0.992 12.770 1.00 30.96 153 PRO A C 1
ATOM 949 O O . PRO A 1 129 ? 6.893 -1.578 11.785 1.00 32.26 153 PRO A O 1
ATOM 953 N N . GLU A 1 130 ? 6.652 -0.073 13.434 1.00 34.73 154 GLU A N 1
ATOM 954 C CA . GLU A 1 130 ? 5.283 0.281 13.048 1.00 37.08 154 GLU A CA 1
ATOM 955 C C . GLU A 1 130 ? 5.199 0.688 11.578 1.00 37.90 154 GLU A C 1
ATOM 956 O O . GLU A 1 130 ? 4.178 0.450 10.925 1.00 39.22 154 GLU A O 1
ATOM 962 N N . GLN A 1 131 ? 6.268 1.275 11.045 1.00 35.76 155 GLN A N 1
ATOM 963 C CA . GLN A 1 131 ? 6.252 1.715 9.652 1.00 34.48 155 GLN A CA 1
ATOM 964 C C . GLN A 1 131 ? 7.133 0.913 8.703 1.00 35.71 155 GLN A C 1
ATOM 965 O O . GLN A 1 131 ? 7.303 1.288 7.549 1.00 37.49 155 GLN A O 1
ATOM 971 N N . ARG A 1 132 ? 7.685 -0.195 9.180 1.00 35.68 156 ARG A N 1
ATOM 972 C CA . ARG A 1 132 ? 8.561 -1.024 8.362 1.00 36.23 156 ARG A CA 1
ATOM 973 C C . ARG A 1 132 ? 7.841 -1.627 7.158 1.00 35.27 156 ARG A C 1
ATOM 974 O O . ARG A 1 132 ? 8.350 -1.598 6.034 1.00 34.17 156 ARG A O 1
ATOM 982 N N . ALA A 1 133 ? 6.652 -2.169 7.384 1.00 35.57 157 ALA A N 1
ATOM 983 C CA . ALA A 1 133 ? 5.906 -2.786 6.290 1.00 36.55 157 ALA A CA 1
ATOM 984 C C . ALA A 1 133 ? 5.587 -1.788 5.170 1.00 36.67 157 ALA A C 1
ATOM 985 O O . ALA A 1 133 ? 5.800 -2.079 3.991 1.00 37.83 157 ALA A O 1
ATOM 987 N N . SER A 1 134 ? 5.092 -0.609 5.541 1.00 36.53 158 SER A N 1
ATOM 988 C CA . SER A 1 134 ? 4.756 0.421 4.562 1.00 37.14 158 SER A CA 1
ATOM 989 C C . SER A 1 134 ? 5.969 0.902 3.775 1.00 36.88 158 SER A C 1
ATOM 990 O O . SER A 1 134 ? 5.879 1.114 2.569 1.00 35.90 158 SER A O 1
ATOM 993 N N . LEU A 1 135 ? 7.096 1.080 4.468 1.00 36.87 159 LEU A N 1
ATOM 994 C CA . LEU A 1 135 ? 8.340 1.538 3.840 1.00 35.55 159 LEU A CA 1
ATOM 995 C C . LEU A 1 135 ? 8.830 0.579 2.762 1.00 37.28 159 LEU A C 1
ATOM 996 O O . LEU A 1 135 ? 9.348 1.006 1.732 1.00 37.50 159 LEU A O 1
ATOM 1001 N N . SER A 1 136 ? 8.679 -0.718 3.015 1.00 40.39 160 SER A N 1
ATOM 1002 C CA . SER A 1 136 ? 9.101 -1.744 2.068 1.00 42.92 160 SER A CA 1
ATOM 1003 C C . SER A 1 136 ? 8.136 -1.787 0.888 1.00 45.03 160 SER A C 1
ATOM 1004 O O . SER A 1 136 ? 8.545 -1.988 -0.253 1.00 45.83 160 SER A O 1
ATOM 1007 N N . GLU A 1 137 ? 6.853 -1.591 1.176 1.00 47.74 161 GLU A N 1
ATOM 1008 C CA . GLU A 1 137 ? 5.813 -1.600 0.149 1.00 50.46 161 GLU A CA 1
ATOM 1009 C C . GLU A 1 137 ? 5.945 -0.419 -0.803 1.00 51.24 161 GLU A C 1
ATOM 1010 O O . GLU A 1 137 ? 5.731 -0.561 -2.006 1.00 51.79 161 GLU A O 1
ATOM 1016 N N . ARG A 1 138 ? 6.309 0.739 -0.259 1.00 51.52 162 ARG A N 1
ATOM 1017 C CA . ARG A 1 138 ? 6.465 1.950 -1.057 1.00 51.93 162 ARG A CA 1
ATOM 1018 C C . ARG A 1 138 ? 7.863 2.132 -1.629 1.00 52.02 162 ARG A C 1
ATOM 1019 O O . ARG A 1 138 ? 8.044 2.871 -2.598 1.00 52.08 162 ARG A O 1
ATOM 1027 N N . SER A 1 139 ? 8.854 1.469 -1.039 1.00 51.69 163 SER A N 1
ATOM 1028 C CA . SER A 1 139 ? 10.223 1.619 -1.519 1.00 51.92 163 SER A CA 1
ATOM 1029 C C . SER A 1 139 ? 10.990 0.299 -1.562 1.00 52.54 163 SER A C 1
ATOM 1030 O O . SER A 1 139 ? 11.901 0.072 -0.764 1.00 52.07 163 SER A O 1
ATOM 1033 N N . PRO A 1 140 ? 10.638 -0.583 -2.512 1.00 53.08 164 PRO A N 1
ATOM 1034 C CA . PRO A 1 140 ? 11.274 -1.892 -2.687 1.00 51.62 164 PRO A CA 1
ATOM 1035 C C . PRO A 1 140 ? 12.799 -1.856 -2.767 1.00 50.29 164 PRO A C 1
ATOM 1036 O O . PRO A 1 140 ? 13.461 -2.810 -2.369 1.00 49.93 164 PRO A O 1
ATOM 1040 N N . GLN A 1 141 ? 13.359 -0.768 -3.283 1.00 49.22 165 GLN A N 1
ATOM 1041 C CA . GLN A 1 141 ? 14.813 -0.661 -3.404 1.00 49.42 165 GLN A CA 1
ATOM 1042 C C . GLN A 1 141 ? 15.525 -0.258 -2.111 1.00 46.94 165 GLN A C 1
ATOM 1043 O O . GLN A 1 141 ? 16.746 -0.104 -2.094 1.00 45.86 165 GLN A O 1
ATOM 1049 N N . THR A 1 142 ? 14.766 -0.083 -1.036 1.00 44.47 166 THR A N 1
ATOM 1050 C CA . THR A 1 142 ? 15.343 0.301 0.248 1.00 42.22 166 THR A CA 1
ATOM 1051 C C . THR A 1 142 ? 15.437 -0.901 1.177 1.00 40.50 166 THR A C 1
ATOM 1052 O O . THR A 1 142 ? 14.460 -1.619 1.379 1.00 41.53 166 THR A O 1
ATOM 1056 N N . ARG A 1 143 ? 16.616 -1.107 1.744 1.00 36.99 167 ARG A N 1
ATOM 1057 C CA . ARG A 1 143 ? 16.846 -2.212 2.662 1.00 35.70 167 ARG A CA 1
ATOM 1058 C C . ARG A 1 143 ? 16.591 -1.765 4.093 1.00 33.76 167 ARG A C 1
ATOM 1059 O O . ARG A 1 143 ? 16.895 -0.633 4.470 1.00 31.70 167 ARG A O 1
ATOM 1067 N N . ILE A 1 144 ? 16.007 -2.656 4.880 1.00 31.86 168 ILE A N 1
ATOM 1068 C CA . ILE A 1 144 ? 15.715 -2.366 6.266 1.00 30.59 168 ILE A CA 1
ATOM 1069 C C . ILE A 1 144 ? 16.809 -3.006 7.097 1.00 28.99 168 ILE A C 1
ATOM 1070 O O . ILE A 1 144 ? 16.967 -4.234 7.094 1.00 27.30 168 ILE A O 1
ATOM 1075 N N . THR A 1 145 ? 17.572 -2.176 7.799 1.00 26.72 169 THR A N 1
ATOM 1076 C CA . THR A 1 145 ? 18.649 -2.672 8.645 1.00 22.70 169 THR A CA 1
ATOM 1077 C C . THR A 1 145 ? 18.065 -3.253 9.925 1.00 22.39 169 THR A C 1
ATOM 1078 O O . THR A 1 145 ? 17.187 -2.655 10.532 1.00 22.18 169 THR A O 1
ATOM 1082 N N . PRO A 1 146 ? 18.538 -4.433 10.347 1.00 22.19 170 PRO A N 1
ATOM 1083 C CA . PRO A 1 146 ? 18.001 -5.004 11.586 1.00 20.85 170 PRO A CA 1
ATOM 1084 C C . PRO A 1 146 ? 18.709 -4.422 12.817 1.00 19.75 170 PRO A C 1
ATOM 1085 O O . PRO A 1 146 ? 19.227 -5.164 13.644 1.00 21.43 170 PRO A O 1
ATOM 1089 N N . ALA A 1 147 ? 18.724 -3.096 12.930 1.00 18.69 171 ALA A N 1
ATOM 1090 C CA . ALA A 1 147 ? 19.377 -2.393 14.049 1.00 16.44 171 ALA A CA 1
ATOM 1091 C C . ALA A 1 147 ? 18.766 -0.993 14.222 1.00 16.55 171 ALA A C 1
ATOM 1092 O O . ALA A 1 147 ? 18.210 -0.427 13.280 1.00 17.10 171 ALA A O 1
ATOM 1094 N N . SER A 1 148 ? 18.913 -0.416 15.410 1.00 15.84 172 SER A N 1
ATOM 1095 C CA . SER A 1 148 ? 18.304 0.880 15.707 1.00 19.55 172 SER A CA 1
ATOM 1096 C C . SER A 1 148 ? 18.796 2.134 14.954 1.00 20.65 172 SER A C 1
ATOM 1097 O O . SER A 1 148 ? 18.096 3.148 14.937 1.00 22.61 172 SER A O 1
ATOM 1100 N N . PHE A 1 149 ? 19.991 2.092 14.372 1.00 19.22 173 PHE A N 1
ATOM 1101 C CA . PHE A 1 149 ? 20.498 3.233 13.598 1.00 20.48 173 PHE A CA 1
ATOM 1102 C C . PHE A 1 149 ? 21.226 2.726 12.367 1.00 19.64 173 PHE A C 1
ATOM 1103 O O . PHE A 1 149 ? 21.564 1.558 12.293 1.00 20.10 173 PHE A O 1
ATOM 1111 N N . THR A 1 150 ? 21.447 3.613 11.402 1.00 20.23 174 THR A N 1
ATOM 1112 C CA . THR A 1 150 ? 22.088 3.257 10.144 1.00 21.25 174 THR A CA 1
ATOM 1113 C C . THR A 1 150 ? 22.885 4.429 9.574 1.00 21.60 174 THR A C 1
ATOM 1114 O O . THR A 1 150 ? 22.356 5.526 9.399 1.00 23.85 174 THR A O 1
ATOM 1118 N N . LEU A 1 151 ? 24.153 4.174 9.283 1.00 22.63 175 LEU A N 1
ATOM 1119 C CA . LEU A 1 151 ? 25.054 5.175 8.737 1.00 23.35 175 LEU A CA 1
ATOM 1120 C C . LEU A 1 151 ? 25.517 4.637 7.402 1.00 26.33 175 LEU A C 1
ATOM 1121 O O . LEU A 1 151 ? 26.542 3.967 7.310 1.00 27.30 175 LEU A O 1
ATOM 1126 N N . ASP A 1 152 ? 24.734 4.911 6.369 1.00 28.15 176 ASP A N 1
ATOM 1127 C CA . ASP A 1 152 ? 25.053 4.438 5.037 1.00 29.63 176 ASP A CA 1
ATOM 1128 C C . ASP A 1 152 ? 25.329 5.614 4.118 1.00 29.15 176 ASP A C 1
ATOM 1129 O O . ASP A 1 152 ? 24.412 6.202 3.559 1.00 31.54 176 ASP A O 1
ATOM 1134 N N . ARG A 1 153 ? 26.604 5.966 3.998 1.00 29.91 177 ARG A N 1
ATOM 1135 C CA . ARG A 1 153 ? 27.030 7.068 3.143 1.00 28.37 177 ARG A CA 1
ATOM 1136 C C . ARG A 1 153 ? 26.417 8.392 3.569 1.00 28.16 177 ARG A C 1
ATOM 1137 O O . ARG A 1 153 ? 26.711 8.901 4.655 1.00 26.67 177 ARG A O 1
ATOM 1145 N N . ASP A 1 154 ? 25.564 8.945 2.713 1.00 27.22 178 ASP A N 1
ATOM 1146 C CA . ASP A 1 154 ? 24.908 10.214 3.008 1.00 25.91 178 ASP A CA 1
ATOM 1147 C C . ASP A 1 154 ? 23.416 10.020 3.351 1.00 26.09 178 ASP A C 1
ATOM 1148 O O . ASP A 1 154 ? 22.578 10.873 3.060 1.00 23.88 178 ASP A O 1
ATOM 1153 N N . ARG A 1 155 ? 23.109 8.884 3.972 1.00 24.59 179 ARG A N 1
ATOM 1154 C CA . ARG A 1 155 ? 21.759 8.584 4.421 1.00 25.72 179 ARG A CA 1
ATOM 1155 C C . ARG A 1 155 ? 21.852 8.036 5.850 1.00 25.33 179 ARG A C 1
ATOM 1156 O O . ARG A 1 155 ? 22.268 6.894 6.093 1.00 26.21 179 ARG A O 1
ATOM 1164 N N . LEU A 1 156 ? 21.494 8.897 6.792 1.00 23.23 180 LEU A N 1
ATOM 1165 C CA . LEU A 1 156 ? 21.529 8.588 8.207 1.00 22.52 180 LEU A CA 1
ATOM 1166 C C . LEU A 1 156 ? 20.109 8.426 8.792 1.00 23.52 180 LEU A C 1
ATOM 1167 O O . LEU A 1 156 ? 19.238 9.288 8.623 1.00 21.89 180 LEU A O 1
ATOM 1172 N N . SER A 1 157 ? 19.875 7.326 9.491 1.00 22.00 181 SER A N 1
ATOM 1173 C CA . SER A 1 157 ? 18.546 7.114 10.038 1.00 24.20 181 SER A CA 1
ATOM 1174 C C . SER A 1 157 ? 18.552 6.360 11.340 1.00 22.20 181 SER A C 1
ATOM 1175 O O . SER A 1 157 ? 19.454 5.562 11.600 1.00 20.25 181 SER A O 1
ATOM 1178 N N . ALA A 1 158 ? 17.533 6.619 12.156 1.00 20.61 182 ALA A N 1
ATOM 1179 C CA . ALA A 1 158 ? 17.409 5.963 13.455 1.00 20.55 182 ALA A CA 1
ATOM 1180 C C . ALA A 1 158 ? 15.947 5.596 13.734 1.00 20.26 182 ALA A C 1
ATOM 1181 O O . ALA A 1 158 ? 15.019 6.320 13.358 1.00 19.87 182 ALA A O 1
ATOM 1183 N N . ALA A 1 159 ? 15.762 4.468 14.412 1.00 20.30 183 ALA A N 1
ATOM 1184 C CA . ALA A 1 159 ? 14.441 3.957 14.728 1.00 20.63 183 ALA A CA 1
ATOM 1185 C C . ALA A 1 159 ? 14.020 4.199 16.171 1.00 24.25 183 ALA A C 1
ATOM 1186 O O . ALA A 1 159 ? 12.872 3.950 16.532 1.00 26.06 183 ALA A O 1
ATOM 1188 N N . SER A 1 160 ? 14.938 4.694 16.994 1.00 24.17 184 SER A N 1
ATOM 1189 C CA . SER A 1 160 ? 14.640 4.904 18.403 1.00 24.43 184 SER A CA 1
ATOM 1190 C C . SER A 1 160 ? 15.473 6.041 18.980 1.00 25.08 184 SER A C 1
ATOM 1191 O O . SER A 1 160 ? 16.410 6.514 18.346 1.00 26.71 184 SER A O 1
ATOM 1194 N N . PRO A 1 161 ? 15.144 6.485 20.203 1.00 25.78 185 PRO A N 1
ATOM 1195 C CA . PRO A 1 161 ? 15.916 7.573 20.815 1.00 26.47 185 PRO A CA 1
ATOM 1196 C C . PRO A 1 161 ? 17.391 7.174 20.929 1.00 26.12 185 PRO A C 1
ATOM 1197 O O . PRO A 1 161 ? 18.279 7.942 20.580 1.00 25.83 185 PRO A O 1
ATOM 1201 N N . ASN A 1 162 ? 17.639 5.964 21.416 1.00 27.17 186 ASN A N 1
ATOM 1202 C CA . ASN A 1 162 ? 19.012 5.489 21.556 1.00 28.75 186 ASN A CA 1
ATOM 1203 C C . ASN A 1 162 ? 19.679 5.388 20.190 1.00 27.39 186 ASN A C 1
ATOM 1204 O O . ASN A 1 162 ? 20.842 5.725 20.047 1.00 29.38 186 ASN A O 1
ATOM 1209 N N . GLY A 1 163 ? 18.928 4.928 19.189 1.00 27.66 187 GLY A N 1
ATOM 1210 C CA . GLY A 1 163 ? 19.458 4.828 17.840 1.00 25.02 187 GLY A CA 1
ATOM 1211 C C . GLY A 1 163 ? 19.867 6.206 17.341 1.00 26.02 187 GLY A C 1
ATOM 1212 O O . GLY A 1 163 ? 20.863 6.352 16.621 1.00 26.38 187 GLY A O 1
ATOM 1213 N N . ALA A 1 164 ? 19.095 7.218 17.734 1.00 24.68 188 ALA A N 1
ATOM 1214 C CA . ALA A 1 164 ? 19.364 8.594 17.346 1.00 24.34 188 ALA A CA 1
ATOM 1215 C C . ALA A 1 164 ? 20.632 9.110 18.034 1.00 25.19 188 ALA A C 1
ATOM 1216 O O . ALA A 1 164 ? 21.395 9.871 17.439 1.00 26.20 188 ALA A O 1
ATOM 1226 N N . GLU A 1 166 ? 23.187 7.232 18.954 1.00 26.08 190 GLU A N 1
ATOM 1227 C CA . GLU A 1 166 ? 24.285 6.554 18.270 1.00 29.20 190 GLU A CA 1
ATOM 1228 C C . GLU A 1 166 ? 24.482 7.144 16.872 1.00 29.46 190 GLU A C 1
ATOM 1229 O O . GLU A 1 166 ? 25.609 7.293 16.406 1.00 30.76 190 GLU A O 1
ATOM 1235 N N . LEU A 1 167 ? 23.377 7.486 16.211 1.00 28.17 191 LEU A N 1
ATOM 1236 C CA . LEU A 1 167 ? 23.444 8.040 14.870 1.00 25.88 191 LEU A CA 1
ATOM 1237 C C . LEU A 1 167 ? 24.269 9.324 14.834 1.00 24.26 191 LEU A C 1
ATOM 1238 O O . LEU A 1 167 ? 25.145 9.466 13.987 1.00 24.20 191 LEU A O 1
ATOM 1251 N N . LEU A 1 169 ? 26.409 10.229 17.046 1.00 25.33 193 LEU A N 1
ATOM 1252 C CA . LEU A 1 169 ? 27.758 9.919 17.511 1.00 27.02 193 LEU A CA 1
ATOM 1253 C C . LEU A 1 169 ? 28.494 9.394 16.291 1.00 26.31 193 LEU A C 1
ATOM 1254 O O . LEU A 1 169 ? 29.688 9.647 16.106 1.00 27.02 193 LEU A O 1
ATOM 1259 N N . GLY A 1 170 ? 27.762 8.672 15.448 1.00 25.29 194 GLY A N 1
ATOM 1260 C CA . GLY A 1 170 ? 28.353 8.140 14.237 1.00 25.40 194 GLY A CA 1
ATOM 1261 C C . GLY A 1 170 ? 28.766 9.300 13.350 1.00 26.06 194 GLY A C 1
ATOM 1262 O O . GLY A 1 170 ? 29.812 9.271 12.697 1.00 24.97 194 GLY A O 1
ATOM 1263 N N . LEU A 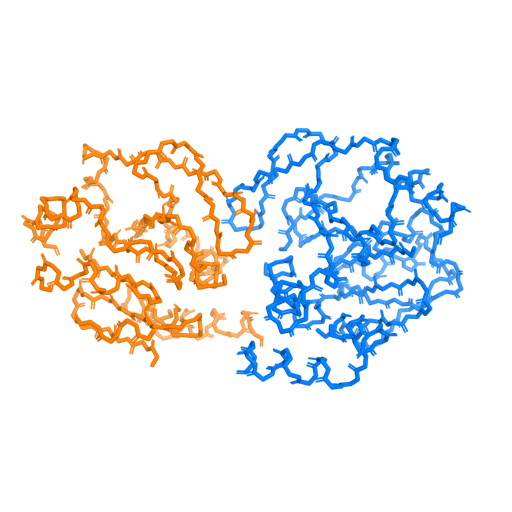1 171 ? 27.942 10.343 13.347 1.00 26.82 195 LEU A N 1
ATOM 1264 C CA . LEU A 1 171 ? 28.225 11.518 12.546 1.00 27.83 195 LEU A CA 1
ATOM 1265 C C . LEU A 1 171 ? 29.445 12.253 13.101 1.00 29.95 195 LEU A C 1
ATOM 1266 O O . LEU A 1 171 ? 30.317 12.666 12.341 1.00 28.40 195 LEU A O 1
ATOM 1271 N N . VAL A 1 172 ? 29.502 12.413 14.422 1.00 30.84 196 VAL A N 1
ATOM 1272 C CA . VAL A 1 172 ? 30.624 13.102 15.056 1.00 34.60 196 VAL A CA 1
ATOM 1273 C C . VAL A 1 172 ? 31.935 12.352 14.801 1.00 36.31 196 VAL A C 1
ATOM 1274 O O . VAL A 1 172 ? 32.968 12.951 14.511 1.00 36.82 196 VAL A O 1
ATOM 1278 N N . ARG A 1 173 ? 31.871 11.033 14.903 1.00 37.58 197 ARG A N 1
ATOM 1279 C CA . ARG A 1 173 ? 33.021 10.160 14.691 1.00 38.37 197 ARG A CA 1
ATOM 1280 C C . ARG A 1 173 ? 33.567 10.306 13.261 1.00 39.22 197 ARG A C 1
ATOM 1281 O O . ARG A 1 173 ? 34.775 10.409 13.050 1.00 39.82 197 ARG A O 1
ATOM 1289 N N . ARG A 1 174 ? 32.661 10.329 12.288 1.00 40.22 198 ARG A N 1
ATOM 1290 C CA . ARG A 1 174 ? 33.006 10.441 10.873 1.00 40.70 198 ARG A CA 1
ATOM 1291 C C . ARG A 1 174 ? 33.545 11.809 10.445 1.00 42.48 198 ARG A C 1
ATOM 1292 O O . ARG A 1 174 ? 34.191 11.931 9.399 1.00 42.87 198 ARG A O 1
ATOM 1300 N N . LEU A 1 175 ? 33.291 12.833 11.250 1.00 42.81 199 LEU A N 1
ATOM 1301 C CA . LEU A 1 175 ? 33.733 14.177 10.918 1.00 44.75 199 LEU A CA 1
ATOM 1302 C C . LEU A 1 175 ? 34.932 14.679 11.721 1.00 47.38 199 LEU A C 1
ATOM 1303 O O . LEU A 1 175 ? 35.855 15.261 11.160 1.00 46.73 199 LEU A O 1
ATOM 1308 N N . TYR A 1 176 ? 34.927 14.456 13.029 1.00 50.17 200 TYR A N 1
ATOM 1309 C CA . TYR A 1 176 ? 36.018 14.955 13.849 1.00 52.54 200 TYR A CA 1
ATOM 1310 C C . TYR A 1 176 ? 36.841 13.905 14.600 1.00 52.99 200 TYR A C 1
ATOM 1311 O O . TYR A 1 176 ? 37.689 14.241 15.431 1.00 50.62 200 TYR A O 1
ATOM 1320 N N . GLY A 1 177 ? 36.592 12.632 14.295 1.00 53.81 201 GLY A N 1
ATOM 1321 C CA . GLY A 1 177 ? 37.348 11.558 14.913 1.00 54.24 201 GLY A CA 1
ATOM 1322 C C . GLY A 1 177 ? 36.758 10.878 16.131 1.00 55.08 201 GLY A C 1
ATOM 1323 O O . GLY A 1 177 ? 35.887 11.423 16.804 1.00 55.66 201 GLY A O 1
ATOM 1324 N N . ASP A 1 178 ? 37.255 9.677 16.412 1.00 55.45 202 ASP A N 1
ATOM 1325 C CA . ASP A 1 178 ? 36.804 8.888 17.548 1.00 56.13 202 ASP A CA 1
ATOM 1326 C C . ASP A 1 178 ? 37.051 9.676 18.830 1.00 56.19 202 ASP A C 1
ATOM 1327 O O . ASP A 1 178 ? 36.308 9.556 19.806 1.00 55.94 202 ASP A O 1
ATOM 1332 N N . GLY A 1 179 ? 38.102 10.488 18.813 1.00 56.40 203 GLY A N 1
ATOM 1333 C CA . GLY A 1 179 ? 38.448 11.288 19.973 1.00 55.27 203 GLY A CA 1
ATOM 1334 C C . GLY A 1 179 ? 37.322 12.167 20.479 1.00 54.13 203 GLY A C 1
ATOM 1335 O O . GLY A 1 179 ? 36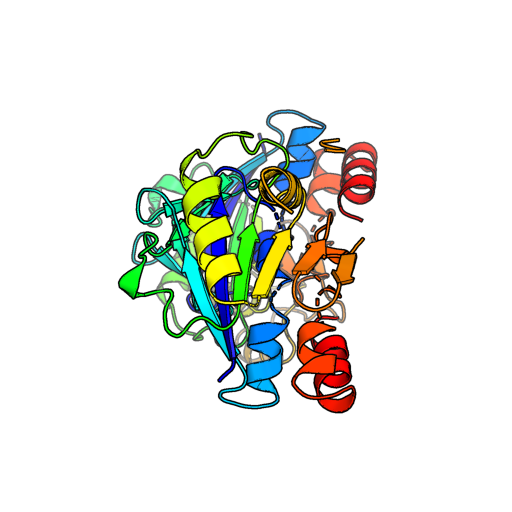.994 12.132 21.668 1.00 55.30 203 GLY A O 1
ATOM 1336 N N . LEU A 1 180 ? 36.724 12.955 19.589 1.00 52.46 204 LEU A N 1
ATOM 1337 C CA . LEU A 1 180 ? 35.631 13.845 19.981 1.00 50.60 204 LEU A CA 1
ATOM 1338 C C . LEU A 1 180 ? 34.398 13.050 20.403 1.00 50.09 204 LEU A C 1
ATOM 1339 O O . LEU A 1 180 ? 33.826 13.296 21.461 1.00 49.74 204 LEU A O 1
ATOM 1344 N N . ALA A 1 181 ? 34.003 12.086 19.576 1.00 50.79 205 ALA A N 1
ATOM 1345 C CA . ALA A 1 181 ? 32.829 11.262 19.861 1.00 50.63 205 ALA A CA 1
ATOM 1346 C C . ALA A 1 181 ? 32.944 10.551 21.201 1.00 51.13 205 ALA A C 1
ATOM 1347 O O . ALA A 1 181 ? 31.988 10.507 21.975 1.00 49.25 205 ALA A O 1
ATOM 1349 N N . GLU A 1 182 ? 34.119 9.992 21.469 1.00 53.56 206 GLU A N 1
ATOM 1350 C CA . GLU A 1 182 ? 34.351 9.289 22.719 1.00 55.51 206 GLU A CA 1
ATOM 1351 C C . GLU A 1 182 ? 34.219 10.277 23.873 1.00 55.63 206 GLU A C 1
ATOM 1352 O O . GLU A 1 182 ? 33.695 9.941 24.932 1.00 55.93 206 GLU A O 1
ATOM 1358 N N . GLY A 1 183 ? 34.695 11.500 23.659 1.00 56.11 207 GLY A N 1
ATOM 1359 C CA . GLY A 1 183 ? 34.618 12.516 24.697 1.00 57.10 207 GLY A CA 1
ATOM 1360 C C . GLY A 1 183 ? 33.193 12.979 24.936 1.00 57.31 207 GLY A C 1
ATOM 1361 O O . GLY A 1 183 ? 32.796 13.246 26.072 1.00 56.33 207 GLY A O 1
ATOM 1362 N N . VAL A 1 184 ? 32.428 13.081 23.851 1.00 57.42 208 VAL A N 1
ATOM 1363 C CA . VAL A 1 184 ? 31.031 13.500 23.908 1.00 57.50 208 VAL A CA 1
ATOM 1364 C C . VAL A 1 184 ? 30.240 12.481 24.711 1.00 59.44 208 VAL A C 1
ATOM 1365 O O . VAL A 1 184 ? 29.442 12.833 25.586 1.00 59.14 208 VAL A O 1
ATOM 1369 N N . GLU A 1 185 ? 30.476 11.211 24.397 1.00 60.16 209 GLU A N 1
ATOM 1370 C CA . GLU A 1 185 ? 29.807 10.100 25.058 1.00 62.33 209 GLU A CA 1
ATOM 1371 C C . GLU A 1 185 ? 30.047 10.084 26.569 1.00 62.63 209 GLU A C 1
ATOM 1372 O O . GLU A 1 185 ? 29.135 9.788 27.343 1.00 61.50 209 GLU A O 1
ATOM 1378 N N . GLU A 1 186 ? 31.266 10.411 26.989 1.00 63.61 210 GLU A N 1
ATOM 1379 C CA . GLU A 1 186 ? 31.600 10.426 28.412 1.00 64.90 210 GLU A CA 1
ATOM 1380 C C . GLU A 1 186 ? 30.694 11.384 29.184 1.00 64.61 210 GLU A C 1
ATOM 1381 O O . GLU A 1 186 ? 30.204 11.065 30.268 1.00 64.03 210 GLU A O 1
ATOM 1387 N N . ILE A 1 187 ? 30.480 12.562 28.615 1.00 64.94 211 ILE A N 1
ATOM 1388 C CA . ILE A 1 187 ? 29.638 13.573 29.238 1.00 65.24 211 ILE A CA 1
ATOM 1389 C C . ILE A 1 187 ? 28.182 13.103 29.303 1.00 65.94 211 ILE A C 1
ATOM 1390 O O . ILE A 1 187 ? 27.623 12.936 30.388 1.00 66.74 211 ILE A O 1
ATOM 1395 N N . LEU A 1 188 ? 27.579 12.887 28.139 1.00 65.54 212 LEU A N 1
ATOM 1396 C CA . LEU A 1 188 ? 26.194 12.436 28.060 1.00 66.07 212 LEU A CA 1
ATOM 1397 C C . LEU A 1 188 ? 25.966 11.185 28.896 1.00 66.79 212 LEU A C 1
ATOM 1398 O O . LEU A 1 188 ? 25.165 11.188 29.836 1.00 67.57 212 LEU A O 1
ATOM 1403 N N . SER A 1 189 ? 26.668 10.113 28.543 1.00 67.18 213 SER A N 1
ATOM 1404 C CA . SER A 1 189 ? 26.550 8.850 29.262 1.00 67.14 213 SER A CA 1
ATOM 1405 C C . SER A 1 189 ? 27.509 8.840 30.457 1.00 67.32 213 SER A C 1
ATOM 1406 O O . SER A 1 189 ? 27.025 8.993 31.601 1.00 67.75 213 SER A O 1
ATOM 1409 N N . PRO B 1 5 ? -7.125 13.597 38.292 1.00 55.86 29 PRO B N 1
ATOM 1410 C CA . PRO B 1 5 ? -5.755 13.623 37.725 1.00 55.36 29 PRO B CA 1
ATOM 1411 C C . PRO B 1 5 ? -4.791 14.494 38.526 1.00 54.96 29 PRO B C 1
ATOM 1412 O O . PRO B 1 5 ? -5.055 15.673 38.759 1.00 55.12 29 PRO B O 1
ATOM 1416 N N . TYR B 1 6 ? -3.675 13.901 38.944 1.00 54.04 30 TYR B N 1
ATOM 1417 C CA . TYR B 1 6 ? -2.655 14.609 39.713 1.00 54.08 30 TYR B CA 1
ATOM 1418 C C . TYR B 1 6 ? -2.105 15.749 38.857 1.00 54.95 30 TYR B C 1
ATOM 1419 O O . TYR B 1 6 ? -1.804 15.559 37.678 1.00 54.38 30 TYR B O 1
ATOM 1428 N N . ARG B 1 7 ? -1.978 16.934 39.443 1.00 55.19 31 ARG B N 1
ATOM 1429 C CA . ARG B 1 7 ? -1.468 18.073 38.700 1.00 54.28 31 ARG B CA 1
ATOM 1430 C C . ARG B 1 7 ? -0.056 18.470 39.067 1.00 52.93 31 ARG B C 1
ATOM 1431 O O . ARG B 1 7 ? 0.238 18.803 40.214 1.00 51.31 31 ARG B O 1
ATOM 1439 N N . VAL B 1 8 ? 0.818 18.426 38.069 1.00 51.68 32 VAL B N 1
ATOM 1440 C CA . VAL B 1 8 ? 2.205 18.810 38.247 1.00 51.52 32 VAL B CA 1
ATOM 1441 C C . VAL B 1 8 ? 2.526 19.888 37.218 1.00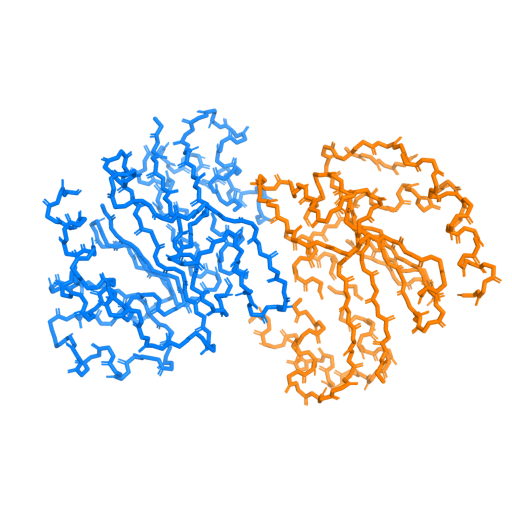 51.98 32 VAL B C 1
ATOM 1442 O O . VAL B 1 8 ? 2.141 19.787 36.052 1.00 52.92 32 VAL B O 1
ATOM 1446 N N . ASP B 1 9 ? 3.210 20.935 37.657 1.00 51.85 33 ASP B N 1
ATOM 1447 C CA . ASP B 1 9 ? 3.581 22.019 36.762 1.00 50.96 33 ASP B CA 1
ATOM 1448 C C . ASP B 1 9 ? 5.050 22.301 36.907 1.00 50.83 33 ASP B C 1
ATOM 1449 O O . ASP B 1 9 ? 5.606 22.243 38.007 1.00 50.56 33 ASP B O 1
ATOM 1454 N N . PHE B 1 10 ? 5.680 22.608 35.782 1.00 50.36 34 PHE B N 1
ATOM 1455 C CA . PHE B 1 10 ? 7.100 22.872 35.764 1.00 49.88 34 PHE B CA 1
ATOM 1456 C C . PHE B 1 10 ? 7.401 24.300 35.387 1.00 50.49 34 PHE B C 1
ATOM 1457 O O . PHE B 1 10 ? 6.920 24.795 34.367 1.00 52.49 34 PHE B O 1
ATOM 1465 N N . ILE B 1 11 ? 8.192 24.964 36.219 1.00 49.87 35 ILE B N 1
ATOM 1466 C CA . ILE B 1 11 ? 8.589 26.332 35.938 1.00 49.99 35 ILE B CA 1
ATOM 1467 C C . ILE B 1 11 ? 9.912 26.215 35.218 1.00 49.11 35 ILE B C 1
ATOM 1468 O O . ILE B 1 11 ? 10.910 25.766 35.795 1.00 50.82 35 ILE B O 1
ATOM 1473 N N . LEU B 1 12 ? 9.920 26.607 33.952 1.00 47.94 36 LEU B N 1
ATOM 1474 C CA . LEU B 1 12 ? 11.132 26.524 33.157 1.00 45.55 36 LEU B CA 1
ATOM 1475 C C . LEU B 1 12 ? 11.895 27.832 33.253 1.00 44.41 36 LEU B C 1
ATOM 1476 O O . LEU B 1 12 ? 11.386 28.885 32.870 1.00 43.12 36 LEU B O 1
ATOM 1481 N N . LEU B 1 13 ? 13.115 27.755 33.772 1.00 43.61 37 LEU B N 1
ATOM 1482 C CA . LEU B 1 13 ? 13.964 28.927 33.904 1.00 44.36 37 LEU B CA 1
ATOM 1483 C C . LEU B 1 13 ? 14.898 28.974 32.696 1.00 45.28 37 LEU B C 1
ATOM 1484 O O . LEU B 1 13 ? 15.078 27.967 32.010 1.00 43.23 37 LEU B O 1
ATOM 1489 N N . GLU B 1 14 ? 15.491 30.138 32.437 1.00 46.76 38 GLU B N 1
ATOM 1490 C CA . GLU B 1 14 ? 16.397 30.279 31.303 1.00 47.29 38 GLU B CA 1
ATOM 1491 C C . GLU B 1 14 ? 17.565 29.302 31.395 1.00 46.60 38 GLU B C 1
ATOM 1492 O O . GLU B 1 14 ? 18.139 29.106 32.466 1.00 47.22 38 GLU B O 1
ATOM 1498 N N . HIS B 1 15 ? 17.898 28.693 30.258 1.00 45.88 39 HIS B N 1
ATOM 1499 C CA . HIS B 1 15 ? 18.991 27.725 30.139 1.00 44.57 39 HIS B CA 1
ATOM 1500 C C . HIS B 1 15 ? 18.712 26.420 30.881 1.00 42.74 39 HIS B C 1
ATOM 1501 O O . HIS B 1 15 ? 19.632 25.660 31.178 1.00 42.53 39 HIS B O 1
ATOM 1508 N N . PHE B 1 16 ? 17.444 26.159 31.180 1.00 41.74 40 PHE B N 1
ATOM 1509 C CA . PHE B 1 16 ? 17.074 24.942 31.895 1.00 41.32 40 PHE B CA 1
ATOM 1510 C C . PHE B 1 16 ? 17.515 23.696 31.125 1.00 42.35 40 PHE B C 1
ATOM 1511 O O . PHE B 1 16 ? 17.646 23.718 29.898 1.00 41.75 40 PHE B O 1
ATOM 1519 N N . SER B 1 17 ? 17.744 22.617 31.868 1.00 41.74 41 SER B N 1
ATOM 1520 C CA . SER B 1 17 ? 18.174 21.342 31.308 1.00 41.27 41 SER B CA 1
ATOM 1521 C C . SER B 1 17 ? 17.030 20.692 30.529 1.00 41.00 41 SER B C 1
ATOM 1522 O O . SER B 1 17 ? 16.068 20.196 31.118 1.00 40.53 41 SER B O 1
ATOM 1533 N N . ALA B 1 19 ? 17.075 17.897 28.586 1.00 41.83 43 ALA B N 1
ATOM 1534 C CA . ALA B 1 19 ? 17.076 16.462 28.830 1.00 40.93 43 ALA B CA 1
ATOM 1535 C C . ALA B 1 19 ? 16.427 16.175 30.176 1.00 41.92 43 ALA B C 1
ATOM 1536 O O . ALA B 1 19 ? 15.588 15.285 30.301 1.00 42.04 43 ALA B O 1
ATOM 1538 N N . SER B 1 20 ? 16.803 16.953 31.184 1.00 42.75 44 SER B N 1
ATOM 1539 C CA . SER B 1 20 ? 16.253 16.761 32.517 1.00 42.26 44 SER B CA 1
ATOM 1540 C C . SER B 1 20 ? 14.741 16.928 32.515 1.00 42.95 44 SER B C 1
ATOM 1541 O O . SER B 1 20 ? 14.009 16.079 33.029 1.00 44.26 44 SER B O 1
ATOM 1544 N N . PHE B 1 21 ? 14.271 18.024 31.933 1.00 41.84 45 PHE B N 1
ATOM 1545 C CA . PHE B 1 21 ? 12.840 18.290 31.868 1.00 39.99 45 PHE B CA 1
ATOM 1546 C C . PHE B 1 21 ? 12.055 17.308 30.995 1.00 39.98 45 PHE B C 1
ATOM 1547 O O . PHE B 1 21 ? 10.948 16.904 31.351 1.00 39.66 45 PHE B O 1
ATOM 1555 N N . THR B 1 22 ? 12.614 16.928 29.850 1.00 40.15 46 THR B N 1
ATOM 1556 C CA . THR B 1 22 ? 11.913 16.012 28.951 1.00 41.90 46 THR B CA 1
ATOM 1557 C C . THR B 1 22 ? 11.695 14.603 29.510 1.00 42.65 46 THR B C 1
ATOM 1558 O O . THR B 1 22 ? 10.574 14.084 29.450 1.00 42.71 46 THR B O 1
ATOM 1562 N N . VAL B 1 23 ? 12.737 13.987 30.065 1.00 44.21 47 VAL B N 1
ATOM 1563 C CA . VAL B 1 23 ? 12.596 12.644 30.632 1.00 45.58 47 VAL B CA 1
ATOM 1564 C C . VAL B 1 23 ? 11.546 12.627 31.742 1.00 46.09 47 VAL B C 1
ATOM 1565 O O . VAL B 1 23 ? 10.832 11.643 31.913 1.00 46.72 47 VAL B O 1
ATOM 1569 N N . ALA B 1 24 ? 11.451 13.719 32.495 1.00 46.27 48 ALA B N 1
ATOM 1570 C CA . ALA B 1 24 ? 10.472 13.810 33.573 1.00 46.02 48 ALA B CA 1
ATOM 1571 C C . ALA B 1 24 ? 9.086 13.758 32.950 1.00 46.34 48 ALA B C 1
ATOM 1572 O O . ALA B 1 24 ? 8.219 13.009 33.394 1.00 47.68 48 ALA B O 1
ATOM 1582 N N . ASP B 1 26 ? 8.354 12.571 30.115 1.00 42.10 50 ASP B N 1
ATOM 1583 C CA . ASP B 1 26 ? 8.190 11.278 29.464 1.00 42.06 50 ASP B CA 1
ATOM 1584 C C . ASP B 1 26 ? 7.526 10.274 30.392 1.00 40.71 50 ASP B C 1
ATOM 1585 O O . ASP B 1 26 ? 6.649 9.518 29.988 1.00 40.17 50 ASP B O 1
ATOM 1590 N N . VAL B 1 27 ? 7.965 10.279 31.644 1.00 41.17 51 VAL B N 1
ATOM 1591 C CA . VAL B 1 27 ? 7.437 9.380 32.662 1.00 39.24 51 VAL B CA 1
ATOM 1592 C C . VAL B 1 27 ? 5.951 9.616 32.903 1.00 39.00 51 VAL B C 1
ATOM 1593 O O . VAL B 1 27 ? 5.192 8.670 33.089 1.00 40.25 51 VAL B O 1
ATOM 1597 N N . LEU B 1 28 ? 5.542 10.879 32.875 1.00 38.03 52 LEU B N 1
ATOM 1598 C CA . LEU B 1 28 ? 4.151 11.242 33.123 1.00 38.60 52 LEU B CA 1
ATOM 1599 C C . LEU B 1 28 ? 3.253 10.972 31.927 1.00 38.53 52 LEU B C 1
ATOM 1600 O O . LEU B 1 28 ? 2.153 10.435 32.076 1.00 39.21 52 LEU B O 1
ATOM 1605 N N . VAL B 1 29 ? 3.716 11.340 30.737 1.00 37.08 53 VAL B N 1
ATOM 1606 C CA . VAL B 1 29 ? 2.932 11.108 29.536 1.00 35.42 53 VAL B CA 1
ATOM 1607 C C . VAL B 1 29 ? 2.799 9.608 29.331 1.00 35.93 53 VAL B C 1
ATOM 1608 O O . VAL B 1 29 ? 1.751 9.114 28.906 1.00 36.87 53 VAL B O 1
ATOM 1612 N N . THR B 1 30 ? 3.867 8.883 29.636 1.00 35.58 54 THR B N 1
ATOM 1613 C CA . THR B 1 30 ? 3.857 7.437 29.483 1.00 36.61 54 THR B CA 1
ATOM 1614 C C . THR B 1 30 ? 2.865 6.807 30.459 1.00 36.65 54 THR B C 1
ATOM 1615 O O . THR B 1 30 ? 2.127 5.898 30.100 1.00 35.74 54 THR B O 1
ATOM 1619 N N . ALA B 1 31 ? 2.843 7.297 31.693 1.00 37.51 55 ALA B N 1
ATOM 1620 C CA . ALA B 1 31 ? 1.914 6.770 32.677 1.00 37.99 55 ALA B CA 1
ATOM 1621 C C . ALA B 1 31 ? 0.501 6.995 32.141 1.00 39.77 55 ALA B C 1
ATOM 1622 O O . ALA B 1 31 ? -0.351 6.111 32.236 1.00 39.02 55 ALA B O 1
ATOM 1624 N N . ASN B 1 32 ? 0.263 8.167 31.549 1.00 41.71 56 ASN B N 1
ATOM 1625 C CA . ASN B 1 32 ? -1.058 8.471 30.989 1.00 43.57 56 ASN B CA 1
ATOM 1626 C C . ASN B 1 32 ? -1.390 7.530 29.847 1.00 44.87 56 ASN B C 1
ATOM 1627 O O . ASN B 1 32 ? -2.563 7.311 29.538 1.00 45.88 56 ASN B O 1
ATOM 1632 N N . LEU B 1 33 ? -0.359 6.978 29.215 1.00 46.08 57 LEU B N 1
ATOM 1633 C CA . LEU B 1 33 ? -0.562 6.041 28.115 1.00 48.08 57 LEU B CA 1
ATOM 1634 C C . LEU B 1 33 ? -1.015 4.683 28.657 1.00 48.42 57 LEU B C 1
ATOM 1635 O O . LEU B 1 33 ? -1.807 3.986 28.025 1.00 48.40 57 LEU B O 1
ATOM 1640 N N . LEU B 1 34 ? -0.515 4.325 29.838 1.00 49.54 58 LEU B N 1
ATOM 1641 C CA . LEU B 1 34 ? -0.857 3.063 30.479 1.00 50.83 58 LEU B CA 1
ATOM 1642 C C . LEU B 1 34 ? -2.138 3.184 31.309 1.00 51.20 58 LEU B C 1
ATOM 1643 O O . LEU B 1 34 ? -2.857 2.207 31.498 1.00 50.95 58 LEU B O 1
ATOM 1648 N N . ARG B 1 35 ? -2.418 4.391 31.793 1.00 52.70 59 ARG B N 1
ATOM 1649 C CA . ARG B 1 35 ? -3.605 4.666 32.600 1.00 52.90 59 ARG B CA 1
ATOM 1650 C C . ARG B 1 35 ? -4.047 6.100 32.365 1.00 52.12 59 ARG B C 1
ATOM 1651 O O . ARG B 1 35 ? -3.417 7.032 32.856 1.00 50.51 59 ARG B O 1
ATOM 1659 N N . ALA B 1 36 ? -5.139 6.265 31.624 1.00 52.54 60 ALA B N 1
ATOM 1660 C CA . ALA B 1 36 ? -5.663 7.584 31.291 1.00 52.87 60 ALA B CA 1
ATOM 1661 C C . ALA B 1 36 ? -5.880 8.500 32.488 1.00 54.33 60 ALA B C 1
ATOM 1662 O O . ALA B 1 36 ? -6.009 8.047 33.626 1.00 54.25 60 ALA B O 1
ATOM 1664 N N . ASP B 1 37 ? -5.914 9.800 32.213 1.00 55.68 61 ASP B N 1
ATOM 1665 C CA . ASP B 1 37 ? -6.137 10.822 33.231 1.00 56.45 61 ASP B CA 1
ATOM 1666 C C . ASP B 1 37 ? -5.308 10.673 34.508 1.00 55.12 61 ASP B C 1
ATOM 1667 O O . ASP B 1 37 ? -5.686 11.191 35.556 1.00 55.99 61 ASP B O 1
ATOM 1672 N N . SER B 1 38 ? -4.181 9.977 34.438 1.00 53.47 62 SER B N 1
ATOM 1673 C CA . SER B 1 38 ? -3.355 9.818 35.627 1.00 52.27 62 SER B CA 1
ATOM 1674 C C . SER B 1 38 ? -2.673 11.123 36.016 1.00 51.97 62 SER B C 1
ATOM 1675 O O . SER B 1 38 ? -2.580 11.457 37.197 1.00 51.31 62 SER B O 1
ATOM 1678 N N . PHE B 1 39 ? -2.195 11.862 35.023 1.00 51.07 63 PHE B N 1
ATOM 1679 C CA . PHE B 1 39 ? -1.531 13.129 35.291 1.00 50.27 63 PHE B CA 1
ATOM 1680 C C . PHE B 1 39 ? -2.015 14.240 34.382 1.00 49.65 63 PHE B C 1
ATOM 1681 O O . PHE B 1 39 ? -2.707 14.000 33.390 1.00 48.21 63 PHE B O 1
ATOM 1689 N N . GLN B 1 40 ? -1.649 15.462 34.751 1.00 49.69 64 GLN B N 1
ATOM 1690 C CA . GLN B 1 40 ? -1.989 16.660 33.998 1.00 49.67 64 GLN B CA 1
ATOM 1691 C C . GLN B 1 40 ? -0.776 17.560 34.200 1.00 48.50 64 GLN B C 1
ATOM 1692 O O . GLN B 1 40 ? -0.208 17.598 35.288 1.00 46.86 64 GLN B O 1
ATOM 1698 N N . PHE B 1 41 ? -0.363 18.280 33.164 1.00 47.45 65 PHE B N 1
ATOM 1699 C CA . PHE B 1 41 ? 0.818 19.117 33.316 1.00 46.64 65 PHE B CA 1
ATOM 1700 C C . PHE B 1 41 ? 0.881 20.297 32.369 1.00 45.52 65 PHE B C 1
ATOM 1701 O O . PHE B 1 41 ? 0.213 20.321 31.334 1.00 45.00 65 PHE B O 1
ATOM 1709 N N . THR B 1 42 ? 1.707 21.272 32.733 1.00 44.43 66 THR B N 1
ATOM 1710 C CA . THR B 1 42 ? 1.869 22.475 31.934 1.00 43.44 66 THR B CA 1
ATOM 1711 C C . THR B 1 42 ? 3.232 23.110 32.178 1.00 41.59 66 THR B C 1
ATOM 1712 O O . THR B 1 42 ? 3.683 23.205 33.318 1.00 40.63 66 THR B O 1
ATOM 1716 N N . PRO B 1 43 ? 3.930 23.505 31.103 1.00 41.15 67 PRO B N 1
ATOM 1717 C CA . PRO B 1 43 ? 5.235 24.138 31.301 1.00 41.43 67 PRO B CA 1
ATOM 1718 C C . PRO B 1 43 ? 4.955 25.605 31.627 1.00 42.49 67 PRO B C 1
ATOM 1719 O O . PRO B 1 43 ? 4.131 26.241 30.962 1.00 41.52 67 PRO B O 1
ATOM 1723 N N . LEU B 1 44 ? 5.617 26.132 32.655 1.00 43.71 68 LEU B N 1
ATOM 1724 C CA . LEU B 1 44 ? 5.400 27.520 33.072 1.00 45.99 68 LEU B CA 1
ATOM 1725 C C . LEU B 1 44 ? 6.631 28.412 32.971 1.00 46.53 68 LEU B C 1
ATOM 1726 O O . LEU B 1 44 ? 7.760 27.959 33.146 1.00 46.02 68 LEU B O 1
ATOM 1731 N N . SER B 1 45 ? 6.381 29.692 32.703 1.00 48.94 69 SER B N 1
ATOM 1732 C CA . SER B 1 45 ? 7.423 30.708 32.570 1.00 50.35 69 SER B CA 1
ATOM 1733 C C . SER B 1 45 ? 7.132 31.926 33.449 1.00 52.51 69 SER B C 1
ATOM 1734 O O . SER B 1 45 ? 5.981 32.364 33.568 1.00 51.13 69 SER B O 1
ATOM 1737 N N . LEU B 1 46 ? 8.178 32.475 34.061 1.00 54.51 70 LEU B N 1
ATOM 1738 C CA . LEU B 1 46 ? 8.020 33.649 34.909 1.00 55.77 70 LEU B CA 1
ATOM 1739 C C . LEU B 1 46 ? 7.762 34.881 34.039 1.00 57.48 70 LEU B C 1
ATOM 1740 O O . LEU B 1 46 ? 6.990 35.763 34.414 1.00 58.66 70 LEU B O 1
ATOM 1745 N N . ASP B 1 47 ? 8.398 34.929 32.870 1.00 58.41 71 ASP B N 1
ATOM 1746 C CA . ASP B 1 47 ? 8.214 36.048 31.949 1.00 59.75 71 ASP B CA 1
ATOM 1747 C C . ASP B 1 47 ? 8.205 35.576 30.497 1.00 59.21 71 ASP B C 1
ATOM 1748 O O . ASP B 1 47 ? 9.114 34.874 30.059 1.00 60.07 71 ASP B O 1
ATOM 1753 N N . GLY B 1 48 ? 7.171 35.961 29.756 1.00 59.27 72 GLY B N 1
ATOM 1754 C CA . GLY B 1 48 ? 7.071 35.571 28.360 1.00 57.69 72 GLY B CA 1
ATOM 1755 C C . GLY B 1 48 ? 6.538 34.164 28.166 1.00 57.13 72 GLY B C 1
ATOM 1756 O O . GLY B 1 48 ? 6.549 33.351 29.091 1.00 57.61 72 GLY B O 1
ATOM 1757 N N . ASP B 1 49 ? 6.071 33.877 26.956 1.00 55.81 73 ASP B N 1
ATOM 1758 C CA . ASP B 1 49 ? 5.528 32.564 26.630 1.00 54.39 73 ASP B CA 1
ATOM 1759 C C . ASP B 1 49 ? 6.577 31.657 25.978 1.00 52.50 73 ASP B C 1
ATOM 1760 O O . ASP B 1 49 ? 6.237 30.682 25.310 1.00 50.71 73 ASP B O 1
ATOM 1765 N N . ARG B 1 50 ? 7.850 31.984 26.179 1.00 51.07 74 ARG B N 1
ATOM 1766 C CA . ARG B 1 50 ? 8.948 31.195 25.623 1.00 49.95 74 ARG B CA 1
ATOM 1767 C C . ARG B 1 50 ? 10.156 31.182 26.550 1.00 48.97 74 ARG B C 1
ATOM 1768 O O . ARG B 1 50 ? 10.511 32.210 27.132 1.00 47.81 74 ARG B O 1
ATOM 1776 N N . VAL B 1 51 ? 10.790 30.017 26.675 1.00 47.00 75 VAL B N 1
ATOM 1777 C CA . VAL B 1 51 ? 11.972 29.878 27.519 1.00 45.58 75 VAL B CA 1
ATOM 1778 C C . VAL B 1 51 ? 13.103 29.161 26.772 1.00 43.15 75 VAL B C 1
ATOM 1779 O O . VAL B 1 51 ? 12.886 28.139 26.124 1.00 42.50 75 VAL B O 1
ATOM 1783 N N . LEU B 1 52 ? 14.305 29.710 26.862 1.00 41.20 76 LEU B N 1
ATOM 1784 C CA . LEU B 1 52 ? 15.477 29.135 26.210 1.00 40.59 76 LEU B CA 1
ATOM 1785 C C . LEU B 1 52 ? 16.023 27.968 27.031 1.00 40.76 76 LEU B C 1
ATOM 1786 O O . LEU B 1 52 ? 16.388 28.137 28.197 1.00 42.40 76 LEU B O 1
ATOM 1791 N N . SER B 1 53 ? 16.075 26.784 26.427 1.00 38.26 77 SER B N 1
ATOM 1792 C CA . SER B 1 53 ? 16.590 25.606 27.118 1.00 38.21 77 SER B CA 1
ATOM 1793 C C . SER B 1 53 ? 18.108 25.639 27.087 1.00 38.71 77 SER B C 1
ATOM 1794 O O . SER B 1 53 ? 18.706 26.530 26.497 1.00 40.12 77 SER B O 1
ATOM 1797 N N . ASP B 1 54 ? 18.734 24.659 27.719 1.00 40.02 78 ASP B N 1
ATOM 1798 C CA . ASP B 1 54 ? 20.185 24.595 27.727 1.00 41.53 78 ASP B CA 1
ATOM 1799 C C . ASP B 1 54 ? 20.696 24.180 26.349 1.00 40.94 78 ASP B C 1
ATOM 1800 O O . ASP B 1 54 ? 21.879 24.325 26.049 1.00 41.61 78 ASP B O 1
ATOM 1805 N N . LEU B 1 55 ? 19.797 23.683 25.503 1.00 39.13 79 LEU B N 1
ATOM 1806 C CA . LEU B 1 55 ? 20.176 23.225 24.167 1.00 36.71 79 LEU B CA 1
ATOM 1807 C C . LEU B 1 55 ? 20.064 24.247 23.059 1.00 35.64 79 LEU B C 1
ATOM 1808 O O . LEU B 1 55 ? 20.388 23.945 21.916 1.00 35.47 79 LEU B O 1
ATOM 1813 N N . GLY B 1 56 ? 19.614 25.453 23.387 1.00 35.86 80 GLY B N 1
ATOM 1814 C CA . GLY B 1 56 ? 19.448 26.466 22.359 1.00 33.46 80 GLY B CA 1
ATOM 1815 C C . GLY B 1 56 ? 18.035 26.444 21.786 1.00 34.26 80 GLY B C 1
ATOM 1816 O O . GLY B 1 56 ? 17.664 27.338 21.022 1.00 33.15 80 GLY B O 1
ATOM 1817 N N . LEU B 1 57 ? 17.250 25.422 22.139 1.00 35.34 81 LEU B N 1
ATOM 1818 C CA . LEU B 1 57 ? 15.857 25.321 21.674 1.00 36.05 81 LEU B CA 1
ATOM 1819 C C . LEU B 1 57 ? 14.953 26.079 22.641 1.00 37.38 81 LEU B C 1
ATOM 1820 O O . LEU B 1 57 ? 15.237 26.163 23.834 1.00 37.89 81 LEU B O 1
ATOM 1825 N N . GLU B 1 58 ? 13.855 26.619 22.129 1.00 38.86 82 GLU B N 1
ATOM 1826 C CA . GLU B 1 58 ? 12.905 27.343 22.963 1.00 39.03 82 GLU B CA 1
ATOM 1827 C C . GLU B 1 58 ? 11.592 26.561 22.993 1.00 39.58 82 GLU B C 1
ATOM 1828 O O . GLU B 1 58 ? 11.161 26.042 21.968 1.00 39.64 82 GLU B O 1
ATOM 1834 N N . LEU B 1 59 ? 10.974 26.460 24.165 1.00 40.09 83 LEU B N 1
ATOM 1835 C CA . LEU B 1 59 ? 9.695 25.775 24.286 1.00 41.70 83 LEU B CA 1
ATOM 1836 C C . LEU B 1 59 ? 8.651 26.810 24.654 1.00 42.37 83 LEU B C 1
ATOM 1837 O O . LEU B 1 59 ? 8.942 27.758 25.381 1.00 42.00 83 LEU B O 1
ATOM 1842 N N . VAL B 1 60 ? 7.437 26.622 24.155 1.00 44.09 84 VAL B N 1
ATOM 1843 C CA . VAL B 1 60 ? 6.354 27.536 24.459 1.00 45.93 84 VAL B CA 1
ATOM 1844 C C . VAL B 1 60 ? 5.828 27.153 25.830 1.00 47.24 84 VAL B C 1
ATOM 1845 O O . VAL B 1 60 ? 5.517 25.988 26.071 1.00 47.81 84 VAL B O 1
ATOM 1849 N N . ALA B 1 61 ? 5.749 28.125 26.732 1.00 48.07 85 ALA B N 1
ATOM 1850 C CA . ALA B 1 61 ? 5.256 27.868 28.078 1.00 49.16 85 ALA B CA 1
ATOM 1851 C C . ALA B 1 61 ? 4.111 28.818 28.412 1.00 49.94 85 ALA B C 1
ATOM 1852 O O . ALA B 1 61 ? 3.755 29.683 27.611 1.00 48.28 85 ALA B O 1
ATOM 1854 N N . THR B 1 62 ? 3.530 28.637 29.592 1.00 51.38 86 THR B N 1
ATOM 1855 C CA . THR B 1 62 ? 2.443 29.490 30.051 1.00 51.97 86 THR B CA 1
ATOM 1856 C C . THR B 1 62 ? 3.001 30.352 31.174 1.00 53.12 86 THR B C 1
ATOM 1857 O O . THR B 1 62 ? 3.658 29.849 32.084 1.00 52.32 86 THR B O 1
ATOM 1861 N N . GLU B 1 63 ? 2.752 31.654 31.093 1.00 55.96 87 GLU B N 1
ATOM 1862 C CA . GLU B 1 63 ? 3.232 32.591 32.100 1.00 57.71 87 GLU B CA 1
ATOM 1863 C C . GLU B 1 63 ? 2.622 32.195 33.443 1.00 59.46 87 GLU B C 1
ATOM 1864 O O . GLU B 1 63 ? 1.427 31.902 33.531 1.00 59.28 87 GLU B O 1
ATOM 1870 N N . LEU B 1 64 ? 3.450 32.168 34.481 1.00 61.15 88 LEU B N 1
ATOM 1871 C CA . LEU B 1 64 ? 2.992 31.787 35.813 1.00 62.79 88 LEU B CA 1
ATOM 1872 C C . LEU B 1 64 ? 1.816 32.626 36.306 1.00 63.97 88 LEU B C 1
ATOM 1873 O O . LEU B 1 64 ? 1.731 33.824 36.036 1.00 63.54 88 LEU B O 1
ATOM 1878 N N . SER B 1 65 ? 0.914 31.977 37.036 1.00 65.25 89 SER B N 1
ATOM 1879 C CA . SER B 1 65 ? -0.279 32.630 37.571 1.00 66.31 89 SER B CA 1
ATOM 1880 C C . SER B 1 65 ? -0.606 32.085 38.967 1.00 66.51 89 SER B C 1
ATOM 1881 O O . SER B 1 65 ? -0.696 30.871 39.167 1.00 67.00 89 SER B O 1
ATOM 1884 N N . ALA B 1 66 ? -0.783 32.988 39.926 1.00 66.98 90 ALA B N 1
ATOM 1885 C CA . ALA B 1 66 ? -1.088 32.602 41.303 1.00 67.70 90 ALA B CA 1
ATOM 1886 C C . ALA B 1 66 ? -2.465 31.952 41.446 1.00 67.61 90 ALA B C 1
ATOM 1887 O O . ALA B 1 66 ? -2.604 30.882 42.046 1.00 66.93 90 ALA B O 1
ATOM 1889 N N . ALA B 1 67 ? -3.483 32.608 40.898 1.00 68.37 91 ALA B N 1
ATOM 1890 C CA . ALA B 1 67 ? -4.848 32.096 40.966 1.00 69.08 91 ALA B CA 1
ATOM 1891 C C . ALA B 1 67 ? -4.943 30.727 40.304 1.00 69.40 91 ALA B C 1
ATOM 1892 O O . ALA B 1 67 ? -5.873 29.963 40.571 1.00 69.18 91 ALA B O 1
ATOM 1894 N N . ALA B 1 68 ? -3.975 30.423 39.442 1.00 70.01 92 ALA B N 1
ATOM 1895 C CA . ALA B 1 68 ? -3.943 29.141 38.739 1.00 69.82 92 ALA B CA 1
ATOM 1896 C C . ALA B 1 68 ? -3.382 28.061 39.655 1.00 69.49 92 ALA B C 1
ATOM 1897 O O . ALA B 1 68 ? -3.810 26.907 39.603 1.00 69.63 92 ALA B O 1
ATOM 1899 N N . LEU B 1 69 ? -2.425 28.451 40.494 1.00 69.37 93 LEU B N 1
ATOM 1900 C CA . LEU B 1 69 ? -1.783 27.536 41.436 1.00 69.11 93 LEU B CA 1
ATOM 1901 C C . LEU B 1 69 ? -2.769 27.106 42.522 1.00 69.79 93 LEU B C 1
ATOM 1902 O O . LEU B 1 69 ? -2.418 27.054 43.704 1.00 70.38 93 LEU B O 1
ATOM 1907 N N . LYS B 1 70 ? -4.001 26.806 42.124 1.00 69.61 94 LYS B N 1
ATOM 1908 C CA . LYS B 1 70 ? -5.025 26.391 43.075 1.00 69.03 94 LYS B CA 1
ATOM 1909 C C . LYS B 1 70 ? -5.353 24.918 42.892 1.00 68.49 94 LYS B C 1
ATOM 1910 O O . LYS B 1 70 ? -5.649 24.216 43.859 1.00 69.28 94 LYS B O 1
ATOM 1912 N N . GLU B 1 71 ? -5.295 24.455 41.647 1.00 67.46 95 GLU B N 1
ATOM 1913 C CA . GLU B 1 71 ? -5.579 23.059 41.341 1.00 65.97 95 GLU B CA 1
ATOM 1914 C C . GLU B 1 71 ? -4.273 22.278 41.212 1.00 64.61 95 GLU B C 1
ATOM 1915 O O . GLU B 1 71 ? -4.270 21.119 40.803 1.00 65.78 95 GLU B O 1
ATOM 1917 N N . LEU B 1 72 ? -3.165 22.916 41.573 1.00 62.16 96 LEU B N 1
ATOM 1918 C CA . LEU B 1 72 ? -1.862 22.273 41.488 1.00 60.64 96 LEU B CA 1
ATOM 1919 C C . LEU B 1 72 ? -1.501 21.453 42.715 1.00 60.89 96 LEU B C 1
ATOM 1920 O O . LEU B 1 72 ? -1.393 21.982 43.820 1.00 61.59 96 LEU B O 1
ATOM 1925 N N . ASP B 1 73 ? -1.295 20.158 42.506 1.00 59.70 97 ASP B N 1
ATOM 1926 C CA . ASP B 1 73 ? -0.944 19.252 43.586 1.00 58.52 97 ASP B CA 1
ATOM 1927 C C . ASP B 1 73 ? 0.570 19.131 43.704 1.00 58.27 97 ASP B C 1
ATOM 1928 O O . ASP B 1 73 ? 1.087 18.542 44.653 1.00 59.23 97 ASP B O 1
ATOM 1933 N N . LEU B 1 74 ? 1.279 19.693 42.733 1.00 57.52 98 LEU B N 1
ATOM 1934 C CA . LEU B 1 74 ? 2.736 19.655 42.729 1.00 56.22 98 LEU B CA 1
ATOM 1935 C C . LEU B 1 74 ? 3.276 20.731 41.809 1.00 56.30 98 LEU B C 1
ATOM 1936 O O . LEU B 1 74 ? 2.697 21.006 40.755 1.00 56.55 98 LEU B O 1
ATOM 1941 N N . LEU B 1 75 ? 4.390 21.335 42.213 1.00 55.50 99 LEU B N 1
ATOM 1942 C CA . LEU B 1 75 ? 5.028 22.385 41.431 1.00 54.25 99 LEU B CA 1
ATOM 1943 C C . LEU B 1 75 ? 6.520 22.093 41.449 1.00 54.54 99 LEU B C 1
ATOM 1944 O O . LEU B 1 75 ? 7.085 21.770 42.498 1.00 53.88 99 LEU B O 1
ATOM 1949 N N . VAL B 1 76 ? 7.160 22.203 40.288 1.00 54.06 100 VAL B N 1
ATOM 1950 C CA . VAL B 1 76 ? 8.582 21.908 40.191 1.00 52.96 100 VAL B CA 1
ATOM 1951 C C . VAL B 1 76 ? 9.381 23.065 39.627 1.00 52.53 100 VAL B C 1
ATOM 1952 O O . VAL B 1 76 ? 8.883 23.836 38.815 1.00 54.02 100 VAL B O 1
ATOM 1956 N N . VAL B 1 77 ? 10.628 23.177 40.060 1.00 52.60 101 VAL B N 1
ATOM 1957 C CA . VAL B 1 77 ? 11.502 24.229 39.576 1.00 52.37 101 VAL B CA 1
A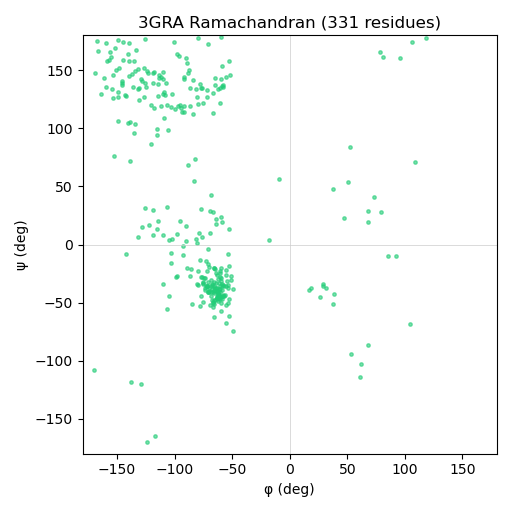TOM 1958 C C . VAL B 1 77 ? 12.565 23.605 38.693 1.00 52.10 101 VAL B C 1
ATOM 1959 O O . VAL B 1 77 ? 13.454 22.911 39.179 1.00 52.60 101 VAL B O 1
ATOM 1963 N N . CYS B 1 78 ? 12.463 23.850 37.392 1.00 52.54 102 CYS B N 1
ATOM 1964 C CA . CYS B 1 78 ? 13.407 23.293 36.433 1.00 52.84 102 CYS B CA 1
ATOM 1965 C C . CYS B 1 78 ? 14.524 24.285 36.130 1.00 52.03 102 CYS B C 1
ATOM 1966 O O . CYS B 1 78 ? 14.278 25.393 35.654 1.00 53.11 102 CYS B O 1
ATOM 1969 N N . GLY B 1 79 ? 15.754 23.880 36.416 1.00 50.99 103 GLY B N 1
ATOM 1970 C CA . GLY B 1 79 ? 16.890 24.744 36.174 1.00 50.18 103 GLY B CA 1
ATOM 1971 C C . GLY B 1 79 ? 17.927 24.096 35.278 1.00 50.43 103 GLY B C 1
ATOM 1972 O O . GLY B 1 79 ? 17.685 23.038 34.691 1.00 49.92 103 GLY B O 1
ATOM 1973 N N . GLY B 1 80 ? 19.088 24.732 35.178 1.00 48.92 104 GLY B N 1
ATOM 1974 C CA . GLY B 1 80 ? 20.147 24.208 34.341 1.00 50.08 104 GLY B CA 1
ATOM 1975 C C . GLY B 1 80 ? 21.504 24.759 34.722 1.00 49.84 104 GLY B C 1
ATOM 1976 O O . GLY B 1 80 ? 21.612 25.659 35.554 1.00 49.70 104 GLY B O 1
ATOM 1977 N N . LEU B 1 81 ? 22.545 24.222 34.101 1.00 50.58 105 LEU B N 1
ATOM 1978 C CA . LEU B 1 81 ? 23.907 24.646 34.382 1.00 51.95 105 LEU B CA 1
ATOM 1979 C C . LEU B 1 81 ? 24.047 26.171 34.347 1.00 52.83 105 LEU B C 1
ATOM 1980 O O . LEU B 1 81 ? 24.147 26.810 35.396 1.00 53.94 105 LEU B O 1
ATOM 1985 N N . ARG B 1 82 ? 24.033 26.753 33.151 1.00 52.79 106 ARG B N 1
ATOM 1986 C CA . ARG B 1 82 ? 24.177 28.198 33.018 1.00 53.61 106 ARG B CA 1
ATOM 1987 C C . ARG B 1 82 ? 22.995 29.019 33.524 1.00 53.75 106 ARG B C 1
ATOM 1988 O O . ARG B 1 82 ? 22.939 30.229 33.310 1.00 54.93 106 ARG B O 1
ATOM 1996 N N . THR B 1 83 ? 22.055 28.378 34.209 1.00 54.35 107 THR B N 1
ATOM 1997 C CA . THR B 1 83 ? 20.901 29.104 34.731 1.00 56.06 107 THR B CA 1
ATOM 1998 C C . THR B 1 83 ? 21.323 30.092 35.812 1.00 57.70 107 THR B C 1
ATOM 1999 O O . THR B 1 83 ? 22.045 29.740 36.744 1.00 57.90 107 THR B O 1
ATOM 2003 N N . PRO B 1 84 ? 20.868 31.349 35.703 1.00 58.59 108 PRO B N 1
ATOM 2004 C CA . PRO B 1 84 ? 21.220 32.371 36.691 1.00 58.34 108 PRO B CA 1
ATOM 2005 C C . PRO B 1 84 ? 20.519 32.166 38.031 1.00 58.30 108 PRO B C 1
ATOM 2006 O O . PRO B 1 84 ? 19.312 31.929 38.081 1.00 58.27 108 PRO B O 1
ATOM 2010 N N . LEU B 1 85 ? 21.295 32.257 39.108 1.00 58.44 109 LEU B N 1
ATOM 2011 C CA . LEU B 1 85 ? 20.791 32.086 40.469 1.00 58.79 109 LEU B CA 1
ATOM 2012 C C . LEU B 1 85 ? 20.159 33.390 40.956 1.00 59.22 109 LEU B C 1
ATOM 2013 O O . LEU B 1 85 ? 20.726 34.098 41.797 1.00 59.88 109 LEU B O 1
ATOM 2018 N N . LYS B 1 86 ? 18.981 33.698 40.423 1.00 58.86 110 LYS B N 1
ATOM 2019 C CA . LYS B 1 86 ? 18.266 34.918 40.769 1.00 57.46 110 LYS B CA 1
ATOM 2020 C C . LYS B 1 86 ? 16.789 34.638 40.956 1.00 57.92 110 LYS B C 1
ATOM 2021 O O . LYS B 1 86 ? 16.404 33.863 41.831 1.00 57.75 110 LYS B O 1
ATOM 2027 N N . TYR B 1 87 ? 15.964 35.275 40.129 1.00 58.19 111 TYR B N 1
ATOM 2028 C CA . TYR B 1 87 ? 14.521 35.094 40.200 1.00 58.20 111 TYR B CA 1
ATOM 2029 C C . TYR B 1 87 ? 14.055 35.328 41.630 1.00 59.74 111 TYR B C 1
ATOM 2030 O O . TYR B 1 87 ? 13.886 34.383 42.403 1.00 60.07 111 TYR B O 1
ATOM 2039 N N . PRO B 1 88 ? 13.840 36.601 41.999 1.00 60.73 112 PRO B N 1
ATOM 2040 C CA . PRO B 1 88 ? 13.392 36.970 43.345 1.00 60.89 112 PRO B CA 1
ATOM 2041 C C . PRO B 1 88 ? 12.027 36.395 43.725 1.00 60.99 112 PRO B C 1
ATOM 2042 O O . PRO B 1 88 ? 11.847 35.899 44.835 1.00 61.43 112 PRO B O 1
ATOM 2046 N N . GLU B 1 89 ? 11.073 36.455 42.800 1.00 61.81 113 GLU B N 1
ATOM 2047 C CA . GLU B 1 89 ? 9.732 35.940 43.056 1.00 62.68 113 GLU B CA 1
ATOM 2048 C C . GLU B 1 89 ? 9.707 34.482 43.532 1.00 63.41 113 GLU B C 1
ATOM 2049 O O . GLU B 1 89 ? 8.654 33.975 43.936 1.00 63.84 113 GLU B O 1
ATOM 2055 N N . LEU B 1 90 ? 10.856 33.806 43.491 1.00 63.19 114 LEU B N 1
ATOM 2056 C CA . LEU B 1 90 ? 10.927 32.409 43.930 1.00 61.54 114 LEU B CA 1
ATOM 2057 C C . LEU B 1 90 ? 10.977 32.245 45.445 1.00 60.66 114 LEU B C 1
ATOM 2058 O O . LEU B 1 90 ? 11.228 31.147 45.944 1.00 59.86 114 LEU B O 1
ATOM 2063 N N . ASP B 1 91 ? 10.752 33.333 46.177 1.00 60.06 115 ASP B N 1
ATOM 2064 C CA . ASP B 1 91 ? 10.748 33.273 47.639 1.00 59.45 115 ASP B CA 1
ATOM 2065 C C . ASP B 1 91 ? 9.315 33.384 48.141 1.00 58.86 115 ASP B C 1
ATOM 2066 O O . ASP B 1 91 ? 8.827 32.516 48.864 1.00 58.03 115 ASP B O 1
ATOM 2071 N N . ARG B 1 92 ? 8.640 34.455 47.743 1.00 59.73 116 ARG B N 1
ATOM 2072 C CA . ARG B 1 92 ? 7.258 34.664 48.148 1.00 60.74 116 ARG B CA 1
ATOM 2073 C C . ARG B 1 92 ? 6.385 33.535 47.608 1.00 60.34 116 ARG B C 1
ATOM 2074 O O . ARG B 1 92 ? 5.597 32.941 48.346 1.00 61.38 116 ARG B O 1
ATOM 2076 N N . LEU B 1 93 ? 6.547 33.240 46.319 1.00 61.19 117 LEU B N 1
ATOM 2077 C CA . LEU B 1 93 ? 5.774 32.199 45.640 1.00 61.25 117 LEU B CA 1
ATOM 2078 C C . LEU B 1 93 ? 6.008 30.787 46.182 1.00 61.00 117 LEU B C 1
ATOM 2079 O O . LEU B 1 93 ? 5.059 30.025 46.359 1.00 60.38 117 LEU B O 1
ATOM 2081 N N . LEU B 1 94 ? 7.265 30.431 46.431 1.00 61.44 118 LEU B N 1
ATOM 2082 C CA . LEU B 1 94 ? 7.569 29.104 46.959 1.00 61.59 118 LEU B CA 1
ATOM 2083 C C . LEU B 1 94 ? 7.005 28.960 48.370 1.00 62.42 118 LEU B C 1
ATOM 2084 O O . LEU B 1 94 ? 6.266 28.017 48.661 1.00 62.63 118 LEU B O 1
ATOM 2089 N N . ASN B 1 95 ? 7.362 29.901 49.240 1.00 63.08 119 ASN B N 1
ATOM 2090 C CA . ASN B 1 95 ? 6.891 29.894 50.618 1.00 63.41 119 ASN B CA 1
ATOM 2091 C C . ASN B 1 95 ? 5.365 29.907 50.637 1.00 63.63 119 ASN B C 1
ATOM 2092 O O . ASN B 1 95 ? 4.741 29.286 51.495 1.00 64.05 119 ASN B O 1
ATOM 2097 N N . ASP B 1 96 ? 4.766 30.611 49.682 1.00 64.09 120 ASP B N 1
ATOM 2098 C CA . ASP B 1 96 ? 3.313 30.677 49.591 1.00 64.80 120 ASP B CA 1
ATOM 2099 C C . ASP B 1 96 ? 2.740 29.306 49.267 1.00 65.65 120 ASP B C 1
ATOM 2100 O O . ASP B 1 96 ? 1.698 28.915 49.802 1.00 66.47 120 ASP B O 1
ATOM 2105 N N . CYS B 1 97 ? 3.421 28.581 48.383 1.00 64.63 121 CYS B N 1
ATOM 2106 C CA . CYS B 1 97 ? 2.982 27.247 48.000 1.00 64.08 121 CYS B CA 1
ATOM 2107 C C . CYS B 1 97 ? 3.192 26.283 49.158 1.00 63.55 121 CYS B C 1
ATOM 2108 O O . CYS B 1 97 ? 2.393 25.375 49.370 1.00 63.20 121 CYS B O 1
ATOM 2111 N N . ALA B 1 98 ? 4.273 26.482 49.903 1.00 62.88 122 ALA B N 1
ATOM 2112 C CA . ALA B 1 98 ? 4.545 25.642 51.057 1.00 63.26 122 ALA B CA 1
ATOM 2113 C C . ALA B 1 98 ? 3.510 26.044 52.111 1.00 63.32 122 ALA B C 1
ATOM 2114 O O . ALA B 1 98 ? 3.184 25.269 53.014 1.00 63.05 122 ALA B O 1
ATOM 2116 N N . ALA B 1 99 ? 2.994 27.264 51.971 1.00 63.23 123 ALA B N 1
ATOM 2117 C CA . ALA B 1 99 ? 1.990 27.803 52.883 1.00 63.27 123 ALA B CA 1
ATOM 2118 C C . ALA B 1 99 ? 0.640 27.172 52.578 1.00 63.27 123 ALA B C 1
ATOM 2119 O O . ALA B 1 99 ? -0.390 27.558 53.133 1.00 63.61 123 ALA B O 1
ATOM 2121 N N . HIS B 1 100 ? 0.655 26.200 51.680 1.00 62.62 124 HIS B N 1
ATOM 2122 C CA . HIS B 1 100 ? -0.556 25.500 51.309 1.00 62.73 124 HIS B CA 1
ATOM 2123 C C . HIS B 1 100 ? -0.250 24.009 51.372 1.00 62.98 124 HIS B C 1
ATOM 2124 O O . HIS B 1 100 ? -1.075 23.173 51.004 1.00 62.92 124 HIS B O 1
ATOM 2131 N N . GLY B 1 101 ? 0.950 23.692 51.855 1.00 62.86 125 GLY B N 1
ATOM 2132 C CA . GLY B 1 101 ? 1.372 22.310 51.971 1.00 63.03 125 GLY B CA 1
ATOM 2133 C C . GLY B 1 101 ? 1.816 21.754 50.634 1.00 63.37 125 GLY B C 1
ATOM 2134 O O . GLY B 1 101 ? 2.655 20.853 50.574 1.00 62.84 125 GLY B O 1
ATOM 2143 N N . ALA B 1 103 ? 3.001 20.245 47.243 1.00 59.68 127 ALA B N 1
ATOM 2144 C CA . ALA B 1 103 ? 4.265 19.572 46.976 1.00 57.98 127 ALA B CA 1
ATOM 2145 C C . ALA B 1 103 ? 5.153 20.432 46.069 1.00 56.83 127 ALA B C 1
ATOM 2146 O O . ALA B 1 103 ? 4.657 21.101 45.156 1.00 56.05 127 ALA B O 1
ATOM 2148 N N . LEU B 1 104 ? 6.459 20.410 46.333 1.00 54.84 128 LEU B N 1
ATOM 2149 C CA . LEU B 1 104 ? 7.424 21.174 45.550 1.00 54.93 128 LEU B CA 1
ATOM 2150 C C . LEU B 1 104 ? 8.648 20.322 45.191 1.00 54.61 128 LEU B C 1
ATOM 2151 O O . LEU B 1 104 ? 9.034 19.427 45.949 1.00 54.43 128 LEU B O 1
ATOM 2156 N N . GLY B 1 105 ? 9.256 20.612 44.039 1.00 53.78 129 GLY B N 1
ATOM 2157 C CA . GLY B 1 105 ? 10.425 19.863 43.604 1.00 52.62 129 GLY B CA 1
ATOM 2158 C C . GLY B 1 105 ? 11.400 20.678 42.771 1.00 52.08 129 GLY B C 1
ATOM 2159 O O . GLY B 1 105 ? 11.130 21.836 42.457 1.00 52.34 129 GLY B O 1
ATOM 2160 N N . GLY B 1 106 ? 12.532 20.071 42.412 1.00 50.93 130 GLY B N 1
ATOM 2161 C CA . GLY B 1 106 ? 13.536 20.761 41.615 1.00 50.09 130 GLY B CA 1
ATOM 2162 C C . GLY B 1 106 ? 14.417 19.845 40.773 1.00 49.55 130 GLY B C 1
ATOM 2163 O O . GLY B 1 106 ? 14.747 18.728 41.185 1.00 48.05 130 GLY B O 1
ATOM 2164 N N . LEU B 1 107 ? 14.815 20.319 39.593 1.00 48.10 131 LEU B N 1
ATOM 2165 C CA . LEU B 1 107 ? 15.645 19.514 38.704 1.00 48.22 131 LEU B CA 1
ATOM 2166 C C . LEU B 1 107 ? 17.006 20.163 38.419 1.00 47.88 131 LEU B C 1
ATOM 2167 O O . LEU B 1 107 ? 17.124 21.385 38.357 1.00 48.49 131 LEU B O 1
ATOM 2172 N N . TRP B 1 108 ? 18.021 19.327 38.230 1.00 46.81 132 TRP B N 1
ATOM 2173 C CA . TRP B 1 108 ? 19.395 19.772 37.973 1.00 48.59 132 TRP B CA 1
ATOM 2174 C C . TRP B 1 108 ? 19.882 20.577 39.182 1.00 49.59 132 TRP B C 1
ATOM 2175 O O . TRP B 1 108 ? 20.238 19.984 40.206 1.00 49.92 132 TRP B O 1
ATOM 2186 N N . ASN B 1 109 ? 19.918 21.904 39.084 1.00 50.89 133 ASN B N 1
ATOM 2187 C CA . ASN B 1 109 ? 20.324 22.699 40.247 1.00 50.29 133 ASN B CA 1
ATOM 2188 C C . ASN B 1 109 ? 19.181 23.622 40.653 1.00 48.19 133 ASN B C 1
ATOM 2189 O O . ASN B 1 109 ? 19.398 24.701 41.197 1.00 48.84 133 ASN B O 1
ATOM 2194 N N . GLY B 1 110 ? 17.958 23.169 40.387 1.00 46.81 134 GLY B N 1
ATOM 2195 C CA . GLY B 1 110 ? 16.780 23.940 40.734 1.00 48.79 134 GLY B CA 1
ATOM 2196 C C . GLY B 1 110 ? 16.458 23.738 42.197 1.00 50.00 134 GLY B C 1
ATOM 2197 O O . GLY B 1 110 ? 15.436 24.219 42.703 1.00 52.10 134 GLY B O 1
ATOM 2198 N N . ALA B 1 111 ? 17.336 23.004 42.876 1.00 51.29 135 ALA B N 1
ATOM 2199 C CA . ALA B 1 111 ? 17.181 22.721 44.301 1.00 50.13 135 ALA B CA 1
ATOM 2200 C C . ALA B 1 111 ? 17.791 23.876 45.091 1.00 49.33 135 ALA B C 1
ATOM 2201 O O . ALA B 1 111 ? 17.468 24.086 46.267 1.00 48.70 135 ALA B O 1
ATOM 2203 N N . TRP B 1 112 ? 18.677 24.622 44.433 1.00 47.42 136 TRP B N 1
ATOM 2204 C CA . TRP B 1 112 ? 19.332 25.763 45.051 1.00 46.93 136 TRP B CA 1
ATOM 2205 C C . TRP B 1 112 ? 18.260 26.784 45.399 1.00 46.25 136 TRP B C 1
ATOM 2206 O O . TRP B 1 112 ? 18.232 27.331 46.502 1.00 46.62 136 TRP B O 1
ATOM 2208 N N . PHE B 1 113 ? 17.369 27.029 44.447 1.00 46.31 137 PHE B N 1
ATOM 2209 C CA . PHE B 1 113 ? 16.283 27.979 44.649 1.00 46.55 137 PHE B CA 1
ATOM 2210 C C . PHE B 1 113 ? 15.371 27.448 45.736 1.00 45.96 137 PHE B C 1
ATOM 2211 O O . PHE B 1 113 ? 14.618 28.199 46.356 1.00 45.48 137 PHE B O 1
ATOM 2219 N N . LEU B 1 114 ? 15.447 26.142 45.960 1.00 45.94 138 LEU B N 1
ATOM 2220 C CA . LEU B 1 114 ? 14.647 25.518 46.999 1.00 47.01 138 LEU B CA 1
ATOM 2221 C C . LEU B 1 114 ? 15.311 25.899 48.323 1.00 48.49 138 LEU B C 1
ATOM 2222 O O . LEU B 1 114 ? 14.644 26.080 49.340 1.00 48.90 138 LEU B O 1
ATOM 2224 N N . GLY B 1 115 ? 16.635 26.034 48.279 1.00 50.54 139 GLY B N 1
ATOM 2225 C CA . GLY B 1 115 ? 17.414 26.395 49.453 1.00 51.25 139 GLY B CA 1
ATOM 2226 C C . GLY B 1 115 ? 17.144 27.795 49.983 1.00 51.60 139 GLY B C 1
ATOM 2227 O O . GLY B 1 115 ? 17.454 28.082 51.143 1.00 52.08 139 GLY B O 1
ATOM 2228 N N . ARG B 1 116 ? 16.593 28.677 49.149 1.00 50.58 140 ARG B N 1
ATOM 2229 C CA . ARG B 1 116 ? 16.273 30.027 49.603 1.00 49.05 140 ARG B CA 1
ATOM 2230 C C . ARG B 1 116 ? 15.007 29.943 50.433 1.00 50.78 140 ARG B C 1
ATOM 2231 O O . ARG B 1 116 ? 14.204 30.875 50.481 1.00 51.85 140 ARG B O 1
ATOM 2239 N N . ALA B 1 117 ? 14.839 28.797 51.079 1.00 51.08 141 ALA B N 1
ATOM 2240 C CA . ALA B 1 117 ? 13.700 28.533 51.941 1.00 51.00 141 ALA B CA 1
ATOM 2241 C C . ALA B 1 117 ? 14.017 27.234 52.665 1.00 50.42 141 ALA B C 1
ATOM 2242 O O . ALA B 1 117 ? 14.888 27.203 53.543 1.00 50.30 141 ALA B O 1
ATOM 2244 N N . GLY B 1 118 ? 13.327 26.160 52.292 1.00 49.08 142 GLY B N 1
ATOM 2245 C CA . GLY B 1 118 ? 13.574 24.879 52.932 1.00 46.84 142 GLY B CA 1
ATOM 2246 C C . GLY B 1 118 ? 13.253 23.699 52.037 1.00 45.29 142 GLY B C 1
ATOM 2247 O O . GLY B 1 118 ? 12.078 23.392 51.817 1.00 45.38 142 GLY B O 1
ATOM 2248 N N . PRO B 1 129 ? 28.808 23.487 39.399 1.00 38.46 154 PRO B N 1
ATOM 2249 C CA . PRO B 1 129 ? 28.822 22.496 40.461 1.00 40.66 154 PRO B CA 1
ATOM 2250 C C . PRO B 1 129 ? 27.858 22.875 41.580 1.00 40.81 154 PRO B C 1
ATOM 2251 O O . PRO B 1 129 ? 27.773 22.185 42.602 1.00 42.34 154 PRO B O 1
ATOM 2253 N N . GLU B 1 130 ? 27.136 23.973 41.364 1.00 40.34 155 GLU B N 1
ATOM 2254 C CA . GLU B 1 130 ? 26.152 24.546 42.291 1.00 38.88 155 GLU B CA 1
ATOM 2255 C C . GLU B 1 130 ? 25.785 23.685 43.507 1.00 40.54 155 GLU B C 1
ATOM 2256 O O . GLU B 1 130 ? 24.595 23.401 43.749 1.00 41.68 155 GLU B O 1
ATOM 2262 N N . GLN B 1 131 ? 26.785 23.298 44.289 1.00 39.04 156 GLN B N 1
ATOM 2263 C CA . GLN B 1 131 ? 26.587 22.465 45.469 1.00 38.67 156 GLN B CA 1
ATOM 2264 C C . GLN B 1 131 ? 25.545 23.008 46.431 1.00 38.16 156 GLN B C 1
ATOM 2265 O O . GLN B 1 131 ? 25.029 22.268 47.282 1.00 37.73 156 GLN B O 1
ATOM 2267 N N . ARG B 1 132 ? 25.244 24.299 46.296 1.00 37.51 157 ARG B N 1
ATOM 2268 C CA . ARG B 1 132 ? 24.265 25.000 47.144 1.00 36.99 157 ARG B CA 1
ATOM 2269 C C . ARG B 1 132 ? 24.988 25.884 48.155 1.00 37.53 157 ARG B C 1
ATOM 2270 O O . ARG B 1 132 ? 24.506 26.974 48.499 1.00 40.27 157 ARG B O 1
ATOM 2272 N N . SER B 1 148 ? 21.192 10.600 42.711 1.00 45.01 172 SER B N 1
ATOM 2273 C CA . SER B 1 148 ? 20.902 11.492 41.596 1.00 43.75 172 SER B CA 1
ATOM 2274 C C . SER B 1 148 ? 19.557 12.158 41.845 1.00 44.69 172 SER B C 1
ATOM 2275 O O . SER B 1 148 ? 19.268 13.232 41.318 1.00 44.81 172 SER B O 1
ATOM 2278 N N . PHE B 1 149 ? 18.738 11.512 42.666 1.00 44.44 173 PHE B N 1
ATOM 2279 C CA . PHE B 1 149 ? 17.424 12.045 43.001 1.00 43.73 173 PHE B CA 1
ATOM 2280 C C . PHE B 1 149 ? 17.139 11.825 44.481 1.00 43.41 173 PHE B C 1
ATOM 2281 O O . PHE B 1 149 ? 17.908 11.165 45.180 1.00 40.58 173 PHE B O 1
ATOM 2289 N N . THR B 1 150 ? 16.030 12.374 44.955 1.00 44.75 174 THR B N 1
ATOM 2290 C CA . THR B 1 150 ? 15.667 12.224 46.349 1.00 44.71 174 THR B CA 1
ATOM 2291 C C . THR B 1 150 ? 14.205 12.587 46.516 1.00 46.36 174 THR B C 1
ATOM 2292 O O . THR B 1 150 ? 13.770 13.636 46.047 1.00 46.04 174 THR B O 1
ATOM 2296 N N . LEU B 1 151 ? 13.442 11.716 47.168 1.00 48.11 175 LEU B N 1
ATOM 2297 C CA . LEU B 1 151 ? 12.030 11.993 47.417 1.00 48.14 175 LEU B CA 1
ATOM 2298 C C . LEU B 1 151 ? 11.844 12.114 48.927 1.00 49.00 175 LEU B C 1
ATOM 2299 O O . LEU B 1 151 ? 11.755 11.103 49.627 1.00 50.55 175 LEU B O 1
ATOM 2304 N N . ASP B 1 152 ? 11.795 13.346 49.429 1.00 50.10 176 ASP B N 1
ATOM 2305 C CA . ASP B 1 152 ? 11.619 13.576 50.859 1.00 48.25 176 ASP B CA 1
ATOM 2306 C C . ASP B 1 152 ? 10.202 14.065 51.159 1.00 48.72 176 ASP B C 1
ATOM 2307 O O . ASP B 1 152 ? 9.890 15.252 51.010 1.00 46.10 176 ASP B O 1
ATOM 2312 N N . ARG B 1 153 ? 9.351 13.136 51.585 1.00 48.57 177 ARG B N 1
ATOM 2313 C CA . ARG B 1 153 ? 7.965 13.435 51.921 1.00 50.10 177 ARG B CA 1
ATOM 2314 C C . ARG B 1 153 ? 7.234 14.165 50.793 1.00 51.90 177 ARG B C 1
ATOM 2315 O O . ARG B 1 153 ? 6.697 13.525 49.887 1.00 52.38 177 ARG B O 1
ATOM 2323 N N . ASP B 1 154 ? 7.197 15.493 50.840 1.00 52.40 178 ASP B N 1
ATOM 2324 C CA . ASP B 1 154 ? 6.520 16.240 49.781 1.00 54.60 178 ASP B CA 1
ATOM 2325 C C . ASP B 1 154 ? 7.425 17.298 49.153 1.00 55.06 178 ASP B C 1
ATOM 2326 O O . ASP B 1 154 ? 6.969 18.348 48.697 1.00 53.66 178 ASP B O 1
ATOM 2331 N N . ARG B 1 155 ? 8.716 16.986 49.126 1.00 54.55 179 ARG B N 1
ATOM 2332 C CA . ARG B 1 155 ? 9.736 17.852 48.546 1.00 53.35 179 ARG B CA 1
ATOM 2333 C C . ARG B 1 155 ? 10.652 16.965 47.699 1.00 53.65 179 ARG B C 1
ATOM 2334 O O . ARG B 1 155 ? 11.580 16.343 48.222 1.00 51.25 179 ARG B O 1
ATOM 2342 N N . LEU B 1 156 ? 10.384 16.901 46.397 1.00 53.38 180 LEU B N 1
ATOM 2343 C CA . LEU B 1 156 ? 11.175 16.071 45.487 1.00 55.12 180 LEU B CA 1
ATOM 2344 C C . LEU B 1 156 ? 12.370 16.820 44.908 1.00 55.99 180 LEU B C 1
ATOM 2345 O O . LEU B 1 156 ? 12.362 18.046 44.826 1.00 58.06 180 LEU B O 1
ATOM 2350 N N . SER B 1 157 ? 13.392 16.075 44.498 1.00 56.73 181 SER B N 1
ATOM 2351 C CA . SER B 1 157 ? 14.602 16.675 43.944 1.00 56.28 181 SER B CA 1
ATOM 2352 C C . SER B 1 157 ? 15.369 15.726 43.037 1.00 56.53 181 SER B C 1
ATOM 2353 O O . SER B 1 157 ? 15.134 14.516 43.035 1.00 57.26 181 SER B O 1
ATOM 2356 N N . ALA B 1 158 ? 16.294 16.297 42.272 1.00 55.78 182 ALA B N 1
ATOM 2357 C CA . ALA B 1 158 ? 17.137 15.552 41.349 1.00 55.42 182 ALA B CA 1
ATOM 2358 C C . ALA B 1 158 ? 18.235 16.491 40.862 1.00 55.20 182 ALA B C 1
ATOM 2359 O O . ALA B 1 158 ? 18.016 17.692 40.734 1.00 55.10 182 ALA B O 1
ATOM 2361 N N . ALA B 1 159 ? 19.416 15.943 40.596 1.00 55.08 183 ALA B N 1
ATOM 2362 C CA . ALA B 1 159 ? 20.539 16.751 40.142 1.00 55.64 183 ALA B CA 1
ATOM 2363 C C . ALA B 1 159 ? 21.072 16.267 38.795 1.00 56.36 183 ALA B C 1
ATOM 2364 O O . ALA B 1 159 ? 22.185 16.620 38.382 1.00 56.43 183 ALA B O 1
ATOM 2366 N N . SER B 1 160 ? 20.274 15.464 38.105 1.00 55.59 184 SER B N 1
ATOM 2367 C CA . SER B 1 160 ? 20.688 14.940 36.817 1.00 55.10 184 SER B CA 1
ATOM 2368 C C . SER B 1 160 ? 19.500 14.491 35.988 1.00 54.82 184 SER B C 1
ATOM 2369 O O . SER B 1 160 ? 18.424 14.211 36.520 1.00 55.50 184 SER B O 1
ATOM 2372 N N . PRO B 1 161 ? 19.679 14.427 34.663 1.00 54.34 185 PRO B N 1
ATOM 2373 C CA . PRO B 1 161 ? 18.594 13.997 33.781 1.00 54.75 185 PRO B CA 1
ATOM 2374 C C . PRO B 1 161 ? 18.114 12.617 34.214 1.00 54.90 185 PRO B C 1
ATOM 2375 O O . PRO B 1 161 ? 16.911 12.356 34.292 1.00 55.22 185 PRO B O 1
ATOM 2379 N N . ASN B 1 162 ? 19.067 11.739 34.517 1.00 55.57 186 ASN B N 1
ATOM 2380 C CA . ASN B 1 162 ? 18.734 10.386 34.941 1.00 55.49 186 ASN B CA 1
ATOM 2381 C C . ASN B 1 162 ? 18.073 10.376 36.316 1.00 54.28 186 ASN B C 1
ATOM 2382 O O . ASN B 1 162 ? 17.246 9.510 36.610 1.00 54.37 186 ASN B O 1
ATOM 2387 N N . GLY B 1 163 ? 18.433 11.339 37.156 1.00 52.45 187 GLY B N 1
ATOM 2388 C CA . GLY B 1 163 ? 17.828 11.408 38.470 1.00 52.01 187 GLY B CA 1
ATOM 2389 C C . GLY B 1 163 ? 16.404 11.907 38.330 1.00 51.77 187 GLY B C 1
ATOM 2390 O O . GLY B 1 163 ? 15.527 11.589 39.134 1.00 52.18 187 GLY B O 1
ATOM 2391 N N . ALA B 1 164 ? 16.175 12.701 37.293 1.00 52.11 188 ALA B N 1
ATOM 2392 C CA . ALA B 1 164 ? 14.851 13.247 37.032 1.00 52.60 188 ALA B CA 1
ATOM 2393 C C . ALA B 1 164 ? 13.881 12.124 36.660 1.00 51.67 188 ALA B C 1
ATOM 2394 O O . ALA B 1 164 ? 12.692 12.185 36.981 1.00 50.94 188 ALA B O 1
ATOM 2404 N N . GLU B 1 166 ? 13.971 8.703 37.624 1.00 51.58 190 GLU B N 1
ATOM 2405 C CA . GLU B 1 166 ? 13.604 7.975 38.839 1.00 51.61 190 GLU B CA 1
ATOM 2406 C C . GLU B 1 166 ? 12.706 8.825 39.721 1.00 51.22 190 GLU B C 1
ATOM 2407 O O . GLU B 1 166 ? 11.760 8.322 40.341 1.00 50.64 190 GLU B O 1
ATOM 2413 N N . LEU B 1 167 ? 13.015 10.117 39.776 1.00 49.87 191 LEU B N 1
ATOM 2414 C CA . LEU B 1 167 ? 12.241 11.051 40.580 1.00 49.45 191 LEU B CA 1
ATOM 2415 C C . LEU B 1 167 ? 10.762 10.961 40.239 1.00 49.33 191 LEU B C 1
ATOM 2416 O O . LEU B 1 167 ? 9.930 10.786 41.125 1.00 50.82 191 LEU B O 1
ATOM 2429 N N . LEU B 1 169 ? 9.421 8.596 38.524 1.00 47.58 193 LEU B N 1
ATOM 2430 C CA . LEU B 1 169 ? 8.990 7.201 38.599 1.00 49.06 193 LEU B CA 1
ATOM 2431 C C . LEU B 1 169 ? 8.533 6.920 40.026 1.00 49.17 193 LEU B C 1
ATOM 2432 O O . LEU B 1 169 ? 7.570 6.193 40.245 1.00 49.70 193 LEU B O 1
ATOM 2437 N N . GLY B 1 170 ? 9.228 7.511 40.993 1.00 51.12 194 GLY B N 1
ATOM 2438 C CA . GLY B 1 170 ? 8.861 7.321 42.386 1.00 50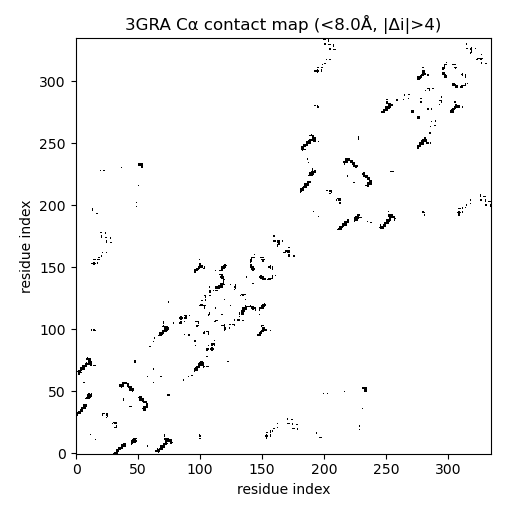.87 194 GLY B CA 1
ATOM 2439 C C . GLY B 1 170 ? 7.526 7.991 42.651 1.00 50.66 194 GLY B C 1
ATOM 2440 O O . GLY B 1 170 ? 6.712 7.521 43.445 1.00 51.33 194 GLY B O 1
ATOM 2441 N N . LEU B 1 171 ? 7.296 9.105 41.976 1.00 50.66 195 LEU B N 1
ATOM 2442 C CA . LEU B 1 171 ? 6.052 9.833 42.139 1.00 51.01 195 LEU B CA 1
ATOM 2443 C C . LEU B 1 171 ? 4.887 8.947 41.703 1.00 52.16 195 LEU B C 1
ATOM 2444 O O . LEU B 1 171 ? 3.818 8.939 42.332 1.00 52.33 195 LEU B O 1
ATOM 2449 N N . VAL B 1 172 ? 5.104 8.202 40.620 1.00 51.96 196 VAL B N 1
ATOM 2450 C CA . VAL B 1 172 ? 4.097 7.294 40.080 1.00 51.15 196 VAL B CA 1
ATOM 2451 C C . VAL B 1 172 ? 3.959 6.068 40.980 1.00 51.69 196 VAL B C 1
ATOM 2452 O O . VAL B 1 172 ? 2.853 5.565 41.202 1.00 50.80 196 VAL B O 1
ATOM 2456 N N . ARG B 1 173 ? 5.093 5.591 41.487 1.00 53.01 197 ARG B N 1
ATOM 2457 C CA . ARG B 1 173 ? 5.122 4.429 42.374 1.00 55.38 197 ARG B CA 1
ATOM 2458 C C . ARG B 1 173 ? 4.347 4.701 43.665 1.00 55.20 197 ARG B C 1
ATOM 2459 O O . ARG B 1 173 ? 3.782 3.792 44.267 1.00 55.64 197 ARG B O 1
ATOM 2467 N N . ARG B 1 174 ? 4.321 5.968 44.065 1.00 55.86 198 ARG B N 1
ATOM 2468 C CA . ARG B 1 174 ? 3.648 6.416 45.277 1.00 56.44 198 ARG B CA 1
ATOM 2469 C C . ARG B 1 174 ? 2.161 6.686 45.070 1.00 56.57 198 ARG B C 1
ATOM 2470 O O . ARG B 1 174 ? 1.321 6.190 45.820 1.00 56.79 198 ARG B O 1
ATOM 2478 N N . LEU B 1 175 ? 1.836 7.471 44.049 1.00 55.98 199 LEU B N 1
ATOM 2479 C CA . LEU B 1 175 ? 0.446 7.820 43.773 1.00 55.41 199 LEU B CA 1
ATOM 2480 C C . LEU B 1 175 ? -0.334 6.710 43.080 1.00 55.83 199 LEU B C 1
ATOM 2481 O O . LEU B 1 175 ? -1.564 6.765 43.013 1.00 56.97 199 LEU B O 1
ATOM 2486 N N . TYR B 1 176 ? 0.364 5.699 42.568 1.00 55.25 200 TYR B N 1
ATOM 2487 C CA . TYR B 1 176 ? -0.327 4.615 41.880 1.00 54.83 200 TYR B CA 1
ATOM 2488 C C . TYR B 1 176 ? 0.229 3.203 42.096 1.00 55.57 200 TYR B C 1
ATOM 2489 O O . TYR B 1 176 ? -0.378 2.225 41.663 1.00 56.00 200 TYR B O 1
ATOM 2498 N N . GLY B 1 177 ? 1.383 3.087 42.742 1.00 57.19 201 GLY B N 1
ATOM 2499 C CA . GLY B 1 177 ? 1.939 1.768 43.001 1.00 58.73 201 GLY B CA 1
ATOM 2500 C C . GLY B 1 177 ? 3.126 1.353 42.157 1.00 60.59 201 GLY B C 1
ATOM 2501 O O . GLY B 1 177 ? 3.518 2.054 41.225 1.00 61.39 201 GLY B O 1
ATOM 2502 N N . ASP B 1 178 ? 3.699 0.198 42.488 1.00 61.65 202 ASP B N 1
ATOM 2503 C CA . ASP B 1 178 ? 4.853 -0.330 41.763 1.00 62.70 202 ASP B CA 1
ATOM 2504 C C . ASP B 1 178 ? 4.462 -0.894 40.406 1.00 62.27 202 ASP B C 1
ATOM 2505 O O . ASP B 1 178 ? 5.270 -0.901 39.474 1.00 62.83 202 ASP B O 1
ATOM 2510 N N . GLY B 1 179 ? 3.227 -1.378 40.305 1.00 61.42 203 GLY B N 1
ATOM 2511 C CA . GLY B 1 179 ? 2.757 -1.948 39.055 1.00 60.96 203 GLY B CA 1
ATOM 2512 C C . GLY B 1 179 ? 2.899 -0.995 37.883 1.00 60.23 203 GLY B C 1
ATOM 2513 O O . GLY B 1 179 ? 3.705 -1.216 36.972 1.00 60.10 203 GLY B O 1
ATOM 2514 N N . LEU B 1 180 ? 2.113 0.075 37.917 1.00 58.64 204 LEU B N 1
ATOM 2515 C CA . LEU B 1 180 ? 2.121 1.077 36.862 1.00 57.25 204 LEU B CA 1
ATOM 2516 C C . LEU B 1 180 ? 3.503 1.698 36.703 1.00 56.82 204 LEU B C 1
ATOM 2517 O O . LEU B 1 180 ? 3.932 2.006 35.591 1.00 56.19 204 LEU B O 1
ATOM 2522 N N . ALA B 1 181 ? 4.196 1.864 37.824 1.00 56.63 205 ALA B N 1
ATOM 2523 C CA . ALA B 1 181 ? 5.525 2.460 37.825 1.00 57.03 205 ALA B CA 1
ATOM 2524 C C . ALA B 1 181 ? 6.538 1.590 37.095 1.00 56.65 205 ALA B C 1
ATOM 2525 O O . ALA B 1 181 ? 7.404 2.098 36.385 1.00 55.91 205 ALA B O 1
ATOM 2527 N N . GLU B 1 182 ? 6.430 0.277 37.275 1.00 57.25 206 GLU B N 1
ATOM 2528 C CA . GLU B 1 182 ? 7.342 -0.654 36.620 1.00 57.36 206 GLU B CA 1
ATOM 2529 C C . GLU B 1 182 ? 7.022 -0.719 35.131 1.00 57.13 206 GLU B C 1
ATOM 2530 O O . GLU B 1 182 ? 7.920 -0.841 34.297 1.00 57.68 206 GLU B O 1
ATOM 2532 N N . GLY B 1 183 ? 5.736 -0.630 34.802 1.00 56.86 207 GLY B N 1
ATOM 2533 C CA . GLY B 1 183 ? 5.324 -0.667 33.408 1.00 56.06 207 GLY B CA 1
ATOM 2534 C C . GLY B 1 183 ? 5.894 0.499 32.622 1.00 55.14 207 GLY B C 1
ATOM 2535 O O . GLY B 1 183 ? 6.359 0.336 31.498 1.00 56.03 207 GLY B O 1
ATOM 2536 N N . VAL B 1 184 ? 5.854 1.684 33.216 1.00 54.81 208 VAL B N 1
ATOM 2537 C CA . VAL B 1 184 ? 6.386 2.882 32.576 1.00 55.31 208 VAL B CA 1
ATOM 2538 C C . VAL B 1 184 ? 7.888 2.733 32.327 1.00 56.49 208 VAL B C 1
ATOM 2539 O O . VAL B 1 184 ? 8.387 3.074 31.251 1.00 55.58 208 VAL B O 1
ATOM 2543 N N . GLU B 1 185 ? 8.596 2.220 33.330 1.00 57.79 209 GLU B N 1
ATOM 2544 C CA . GLU B 1 185 ? 10.043 2.033 33.252 1.00 60.48 209 GLU B CA 1
ATOM 2545 C C . GLU B 1 185 ? 10.461 1.111 32.109 1.00 61.40 209 GLU B C 1
ATOM 2546 O O . GLU B 1 185 ? 11.559 1.245 31.565 1.00 61.62 209 GLU B O 1
ATOM 2552 N N . GLU B 1 186 ? 9.586 0.176 31.746 1.00 61.52 210 GLU B N 1
ATOM 2553 C CA . GLU B 1 186 ? 9.881 -0.757 30.665 1.00 62.03 210 GLU B CA 1
ATOM 2554 C C . GLU B 1 186 ? 9.742 -0.100 29.292 1.00 62.22 210 GLU B C 1
ATOM 2555 O O . GLU B 1 186 ? 10.406 -0.502 28.334 1.00 62.69 210 GLU B O 1
ATOM 2557 N N . ILE B 1 187 ? 8.884 0.913 29.202 1.00 61.28 211 ILE B N 1
ATOM 2558 C CA . ILE B 1 187 ? 8.648 1.621 27.948 1.00 61.17 211 ILE B CA 1
ATOM 2559 C C . ILE B 1 187 ? 9.738 2.629 27.588 1.00 62.71 211 ILE B C 1
ATOM 2560 O O . ILE B 1 187 ? 10.283 2.596 26.484 1.00 62.70 211 ILE B O 1
ATOM 2565 N N . LEU B 1 188 ? 10.047 3.526 28.519 1.00 64.24 212 LEU B N 1
ATOM 2566 C CA . LEU B 1 188 ? 11.066 4.548 28.300 1.00 65.45 212 LEU B CA 1
ATOM 2567 C C . LEU B 1 188 ? 12.429 3.987 27.900 1.00 66.37 212 LEU B C 1
ATOM 2568 O O . LEU B 1 188 ? 13.248 4.694 27.306 1.00 66.04 212 LEU B O 1
ATOM 2573 N N . SER B 1 189 ? 12.673 2.721 28.223 1.00 67.67 213 SER B N 1
ATOM 2574 C CA . SER B 1 189 ? 13.951 2.093 27.906 1.00 69.04 213 SER B CA 1
ATOM 2575 C C . SER B 1 189 ? 13.783 0.769 27.162 1.00 69.62 213 SER B C 1
ATOM 2576 O O . SER B 1 189 ? 14.329 -0.250 27.636 1.00 69.74 213 SER B O 1
#

B-factor: mean 43.32, std 13.06, range [12.66, 72.33]

Sequence (335 aa):
PYRVDFILLEHFSASFTVADVLVTANLLRADSFQFTPLSLDGDRVLSDLGLELVATELSAAALKELDLLVVCGGLRTPLKYPELDRLLNDCAAHGALGGLWNGAWFLGRAGVLDDYGCSIHPEQRASLSERSPQTRITPASFTLDRDRLSAASPNGAELLGLVRRLYGDGLAEGVEEILSPYRVDFILLEHFSASFTVADVLVTANLLRADSFQFTPLSLDGDRVLSDLGLELVATELSAAALKELDLLVVCGGLRTPLKYPELDRLLNDCAAHGALGGLWNGAWFLGRAGPEQRSFTLDRDRLSAASPNGAELLGLVRRLYGDGLAEGVEEILS

Secondary structure (DSSP, 8-state):
-EEEEEEE-TTB--HHHH--HHHHHHHHSTTSEEEEEEESSSSEEEBTTS-EEE-EEP-SGGGTT-SEEEEE--TT--S--TTHHHHHHHHHHH--EEEETTHHHHHHHHT--TTEEE---GGGHHHHHHH-TTEEEPSSSEEEETTEEEESSTTT----HHHHHHH-HHHHHHHHHHH-/-EEEEEEEPTTB--HHHH--HHHHHHHHSTTSEEEEEEESSSSEEEBTTS-EEE-EE--TTTTTS-SEEEEE--TT--S--GGGTHHHHHHHTT--EEEETTTTHHHHS-------EEEETTEEEESSTTT----HHHHHHT-HHHHHHHHHHH-

InterPro domains:
  IPR002818 DJ-1/PfpI [PF01965] (48-197)
  IPR009057 Homedomain-like superfamily [SSF46689] (233-282)
  IPR009057 Homedomain-like superfamily [SSF46689] (284-331)
  IPR018060 AraC-like, DNA binding HTH domain [PF12833] (254-329)
  IPR018060 AraC-like, DNA binding HTH domain [PS01124] (235-333)
  IPR018060 AraC-like, DNA binding HTH domain [SM00342] (248-331)
  IPR018062 HTH domain AraC-type, conserved site [PS00041] (285-327)
  IPR029062 Class I glutamine amidotransferase-like [G3DSA:3.40.50.880] (26-222)
  IPR029062 Class I glutamine amidotransferase-like [SSF52317] (29-213)
  IPR052158 Isonitrile Hydratase and Quaternary Amine Regulator [PTHR43130] (26-295)

Radius of gyration: 20.71 Å; Cα contacts (8 Å, |Δi|>4): 758; chains: 2; bounding box: 45×42×59 Å

Foldseek 3Di:
DAEEEEEEFAQFELQVVLLLLVVLLCVVPPPPYDYFYEYCDDQWHAHVVRDIDGGHHDDLVVCLPHPEYEYTHHDPGDPDPVVLQVSLVVVVVSPAYEYEQASVLSCLLSVVQQQHEFEYAPVCPVVSCVNHVRYHYDPDQWDDTPRYTYGNDSVNSVSCVVCCVRPHPVSSVVSVVVVD/DAEEEEEDFAQFELQVVLLLLVVLLCVVPNPPYDYFYEYCDAQWHQHVVRDIDGGHYDDDVVCPRHPEYEYTHHDPGDPDDPVLQVVVVVNVVVPAYEYEQLSCLSVVSDVVCPVCWDDDPRYTYHNDSVRSVSLVVCCVSPNPVSSVVSVVPVD

CATH classification: 3.40.50.880

Organism: Pseudomonas putida (strain ATCC 47054 / DSM 6125 / CFBP 8728 / NCIMB 11950 / KT2440) (NCBI:txid160488)

Solvent-accessible surface area: 14831 Å² total

Nearest PDB structures (foldseek):
  3gra-assembly1_A  TM=1.002E+00  e=9.684E-40  Pseudomonas putida KT2440
  3gra-assembly1_B  TM=9.554E-01  e=1.461E-27  Pseudomonas putida KT2440
  7la0-assembly1_B  TM=8.522E-01  e=2.638E-11  Pseudomonas protegens Pf-5
  7l9q-assembly1_B  TM=8.555E-01  e=7.757E-11  Pseudomonas protegens Pf-5
  7lav-assembly1_A  TM=8.069E-01  e=1.085E-11  Pseudomonas protegens Pf-5